Protein AF-A0A841H4Q2-F1 (afdb_monomer_lite)

Sequence (280 aa):
MALSTLIRRRGSALVLSVVLLCGCGEQPAQTPEGSPAWIVERFYGREPWPGQARYIGGELAPYANQPSPGSQRPADARVTIRPIRQDTHEAVFAVTLGDATSVQDAYLFLNNQGDGWQLVAYRMLWLPPLFYEMADSLAARPDPDEQSRRTLRAMRLATASDSVLRAHFLANRAGFNALVQHTMALADSSPVQADSYEQGSPPPPADQLRVRDDLRALDLDMATRDRNAPGCLLFHIGGMMDNSVGYLYAPSGCRVPAMTPGPFIYVEQIAPGWYLYKTT

pLDDT: mean 88.82, std 16.0, range [30.14, 98.75]

Organism: NCBI:txid1639882

Foldseek 3Di:
DDDDDDDDDDDDDDDDDDDPPPPPPPDPPDDDPQDPVNLVCQLLALDFDVPQLVAAAAPCNVVSPPRHPNVVDDPQKDKDKDWPDDDPFKTKIWIWIGHPPDIFIKIWIWGQPVVGIHGRDIDGLDADPVLVVLLVVLVPDDPDDLVSVLSNVLSCLFRDDPVVVLVLCVVCVVLVVVLVVLQVPDPDQDKQFLDDPDDPDDDDDPSSPVNSVSCSVSSWTIWHQDPQWHPKIWTWSDGPDLWTWTKIFADPPIDQHDCDSDQWVDWDDSDVRMIITTGD

Structure (mmCIF, N/CA/C/O backbone):
data_AF-A0A841H4Q2-F1
#
_entry.id   AF-A0A841H4Q2-F1
#
loop_
_atom_site.group_PDB
_atom_site.id
_atom_site.type_symbol
_atom_site.label_atom_id
_atom_site.label_alt_id
_atom_site.label_comp_id
_atom_site.label_asym_id
_atom_site.label_entity_id
_atom_site.label_seq_id
_atom_site.pdbx_PDB_ins_code
_atom_site.Cartn_x
_atom_site.Cartn_y
_atom_site.Cartn_z
_atom_site.occupancy
_atom_site.B_iso_or_equiv
_atom_site.auth_seq_id
_atom_site.auth_comp_id
_atom_site.auth_asym_id
_atom_site.auth_atom_id
_atom_site.pdbx_PDB_model_num
ATOM 1 N N . MET A 1 1 ? -76.221 15.516 -55.685 1.00 38.38 1 MET A N 1
ATOM 2 C CA . MET A 1 1 ? -76.876 14.193 -55.615 1.00 38.38 1 MET A CA 1
ATOM 3 C C . MET A 1 1 ? -76.433 13.517 -54.324 1.00 38.38 1 MET A C 1
ATOM 5 O O . MET A 1 1 ? -75.238 13.377 -54.131 1.00 38.38 1 MET A O 1
ATOM 9 N N . ALA A 1 2 ? -77.410 13.210 -53.465 1.00 34.44 2 ALA A N 1
ATOM 10 C CA . ALA A 1 2 ? -77.409 12.324 -52.290 1.00 34.44 2 ALA A CA 1
ATOM 11 C C . ALA A 1 2 ? -76.337 12.478 -51.180 1.00 34.44 2 ALA A C 1
ATOM 13 O O . ALA A 1 2 ? -75.202 12.029 -51.296 1.00 34.44 2 ALA A O 1
ATOM 14 N N . LEU A 1 3 ? -76.806 13.019 -50.045 1.00 30.14 3 LEU A N 1
ATOM 15 C CA . LEU A 1 3 ? -76.306 12.797 -48.682 1.00 30.14 3 LEU A CA 1
ATOM 16 C C . LEU A 1 3 ? -76.385 11.314 -48.280 1.00 30.14 3 LEU A C 1
ATOM 18 O O . LEU A 1 3 ? -77.354 10.652 -48.642 1.00 30.14 3 LEU A O 1
ATOM 22 N N . SER A 1 4 ? -75.454 10.873 -47.422 1.00 33.25 4 SER A N 1
ATOM 23 C CA . SER A 1 4 ? -75.596 9.975 -46.243 1.00 33.25 4 SER A CA 1
ATOM 24 C C . SER A 1 4 ? -74.166 9.713 -45.729 1.00 33.25 4 SER A C 1
ATOM 26 O O . SER A 1 4 ? -73.301 9.370 -46.520 1.00 33.25 4 SER A O 1
ATOM 28 N N . THR A 1 5 ? -73.769 9.879 -44.464 1.00 36.28 5 THR A N 1
ATOM 29 C CA . THR A 1 5 ? -74.201 9.080 -43.305 1.00 36.28 5 THR A CA 1
ATOM 30 C C . THR A 1 5 ? -73.609 9.683 -42.013 1.00 36.28 5 THR A C 1
ATOM 32 O O . THR A 1 5 ? -72.456 10.110 -41.993 1.00 36.28 5 THR A O 1
ATOM 35 N N . LEU A 1 6 ? -74.405 9.696 -40.937 1.00 39.34 6 LEU A N 1
ATOM 36 C CA . LEU A 1 6 ? -74.049 10.022 -39.545 1.00 39.34 6 LEU A CA 1
ATOM 37 C C . LEU A 1 6 ? -73.001 9.065 -38.949 1.00 39.34 6 LEU A C 1
ATOM 39 O O . LEU A 1 6 ? -73.199 7.862 -39.074 1.00 39.34 6 LEU A O 1
ATOM 43 N N . ILE A 1 7 ? -72.084 9.561 -38.098 1.00 39.19 7 ILE A N 1
ATOM 44 C CA . ILE A 1 7 ? -71.640 8.845 -36.879 1.00 39.19 7 ILE A CA 1
ATOM 45 C C . ILE A 1 7 ? -71.460 9.826 -35.699 1.00 39.19 7 ILE A C 1
ATOM 47 O O . ILE A 1 7 ? -70.798 10.857 -35.793 1.00 39.19 7 ILE A O 1
ATOM 51 N N . ARG A 1 8 ? -72.099 9.458 -34.580 1.00 36.19 8 ARG A N 1
ATOM 52 C CA . ARG A 1 8 ? -72.171 10.107 -33.258 1.00 36.19 8 ARG A CA 1
ATOM 53 C C . ARG A 1 8 ? -70.796 10.376 -32.624 1.00 36.19 8 ARG A C 1
ATOM 55 O O . ARG A 1 8 ? -70.000 9.454 -32.483 1.00 36.19 8 ARG A O 1
ATOM 62 N N . ARG A 1 9 ? -70.590 11.581 -32.074 1.00 38.25 9 ARG A N 1
ATOM 63 C CA . ARG A 1 9 ? -69.563 11.856 -31.050 1.00 38.25 9 ARG A CA 1
ATOM 64 C C . ARG A 1 9 ? -70.163 11.661 -29.653 1.00 38.25 9 ARG A C 1
ATOM 66 O O . ARG A 1 9 ? -71.119 12.343 -29.297 1.00 38.25 9 ARG A O 1
ATOM 73 N N . ARG A 1 10 ? -69.601 10.740 -28.864 1.00 42.88 10 ARG A N 1
ATOM 74 C CA . ARG A 1 10 ? -69.776 10.680 -27.403 1.00 42.88 10 ARG A CA 1
ATOM 75 C C . ARG A 1 10 ? -68.570 11.358 -26.758 1.00 42.88 10 ARG A C 1
ATOM 77 O O . ARG A 1 10 ? -67.439 11.040 -27.108 1.00 42.88 10 ARG A O 1
ATOM 84 N N . GLY A 1 11 ? -68.834 12.308 -25.866 1.00 44.22 11 GLY A N 1
ATOM 85 C CA . GLY A 1 11 ? -67.819 12.927 -25.023 1.00 44.22 11 GLY A CA 1
ATOM 86 C C . GLY A 1 11 ? -67.371 11.970 -23.923 1.00 44.22 11 GLY A C 1
ATOM 87 O O . GLY A 1 11 ? -68.200 11.285 -23.326 1.00 44.22 11 GLY A O 1
ATOM 88 N N . SER A 1 12 ? -66.069 11.965 -23.655 1.00 45.62 12 SER A N 1
ATOM 89 C CA . SER A 1 12 ? -65.474 11.349 -22.473 1.00 45.62 12 SER A CA 1
ATOM 90 C C . SER A 1 12 ? -64.700 12.434 -21.737 1.00 45.62 12 SER A C 1
ATOM 92 O O . SER A 1 12 ? -63.798 13.050 -22.301 1.00 45.62 12 SER A O 1
ATOM 94 N N . ALA A 1 13 ? -65.108 12.700 -20.498 1.00 47.06 13 ALA A N 1
ATOM 95 C CA . ALA A 1 13 ? -64.423 13.595 -19.582 1.00 47.06 13 ALA A CA 1
ATOM 96 C C . ALA A 1 13 ? -63.064 12.990 -19.194 1.00 47.06 13 ALA A C 1
ATOM 98 O O . ALA A 1 13 ? -62.986 11.823 -18.810 1.00 47.06 13 ALA A O 1
ATOM 99 N N . LEU A 1 14 ? -62.001 13.784 -19.315 1.00 43.03 14 LEU A N 1
ATOM 100 C CA . LEU A 1 14 ? -60.648 13.412 -18.919 1.00 43.03 14 LEU A CA 1
ATOM 101 C C . LEU A 1 14 ? -60.505 13.661 -17.408 1.00 43.03 14 LEU A C 1
ATOM 103 O O . LEU A 1 14 ? -60.475 14.809 -16.969 1.00 43.03 14 LEU A O 1
ATOM 107 N N . VAL A 1 15 ? -60.458 12.597 -16.607 1.00 42.34 15 VAL A N 1
ATOM 108 C CA . VAL A 1 15 ? -60.106 12.677 -15.182 1.00 42.34 15 VAL A CA 1
ATOM 109 C C . VAL A 1 15 ? -58.583 12.705 -15.088 1.00 42.34 15 VAL A C 1
ATOM 111 O O . VAL A 1 15 ? -57.916 11.721 -15.397 1.00 42.34 15 VAL A O 1
ATOM 114 N N . LEU A 1 16 ? -58.032 13.858 -14.709 1.00 39.44 16 LEU A N 1
ATOM 115 C CA . LEU A 1 16 ? -56.604 14.049 -14.481 1.00 39.44 16 LEU A CA 1
ATOM 116 C C . LEU A 1 16 ? -56.260 13.530 -13.074 1.00 39.44 16 LEU A C 1
ATOM 118 O O . LEU A 1 16 ? -56.433 14.233 -12.081 1.00 39.44 16 LEU A O 1
ATOM 122 N N . SER A 1 17 ? -55.819 12.278 -12.972 1.00 41.03 17 SER A N 1
ATOM 123 C CA . SER A 1 17 ? -55.274 11.734 -11.724 1.00 41.03 17 SER A CA 1
ATOM 124 C C . SER A 1 17 ? -53.859 12.272 -11.508 1.00 41.03 17 SER A C 1
ATOM 126 O O . SER A 1 17 ? -52.909 11.832 -12.150 1.00 41.03 17 SER A O 1
ATOM 128 N N . VAL A 1 18 ? -53.718 13.236 -10.598 1.00 49.34 18 VAL A N 1
ATOM 129 C CA . VAL A 1 18 ? -52.419 13.670 -10.070 1.00 49.34 18 VAL A CA 1
ATOM 130 C C . VAL A 1 18 ? -51.919 12.588 -9.113 1.00 49.34 18 VAL A C 1
ATOM 132 O O . VAL A 1 18 ? -52.447 12.425 -8.015 1.00 49.34 18 VAL A O 1
ATOM 135 N N . VAL A 1 19 ? -50.915 11.824 -9.541 1.00 49.91 19 VAL A N 1
ATOM 136 C CA . VAL A 1 19 ? -50.178 10.901 -8.671 1.00 49.91 19 VAL A CA 1
ATOM 137 C C . VAL A 1 19 ? -49.158 11.725 -7.887 1.00 49.91 19 VAL A C 1
ATOM 139 O O . VAL A 1 19 ? -48.133 12.140 -8.424 1.00 49.91 19 VAL A O 1
ATOM 142 N N . LEU A 1 20 ? -49.454 11.986 -6.613 1.00 47.16 20 LEU A N 1
ATOM 143 C CA . LEU A 1 20 ? -48.473 12.472 -5.645 1.00 47.16 20 LEU A CA 1
ATOM 144 C C . LEU A 1 20 ? -47.484 11.336 -5.353 1.00 47.16 20 LEU A C 1
ATOM 146 O O . LEU A 1 20 ? -47.762 10.438 -4.562 1.00 47.16 20 LEU A O 1
ATOM 150 N N . LEU A 1 21 ? -46.328 11.368 -6.016 1.00 49.22 21 LEU A N 1
ATOM 151 C CA . LEU A 1 21 ? -45.165 10.582 -5.620 1.00 49.22 21 LEU A CA 1
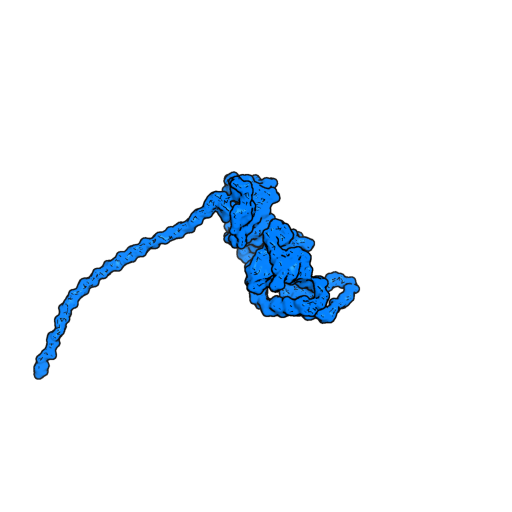ATOM 152 C C . LEU A 1 21 ? -44.636 11.169 -4.305 1.00 49.22 21 LEU A C 1
ATOM 154 O O . LEU A 1 21 ? -43.879 12.139 -4.306 1.00 49.22 21 LEU A O 1
ATOM 158 N N . CYS A 1 22 ? -45.064 10.603 -3.176 1.00 49.88 22 CYS A N 1
ATOM 159 C CA . CYS A 1 22 ? -44.394 10.798 -1.895 1.00 49.88 22 CYS A CA 1
ATOM 160 C C . CYS A 1 22 ? -42.976 10.228 -2.011 1.00 49.88 22 CYS A C 1
ATOM 162 O O . CYS A 1 22 ? -42.756 9.032 -1.834 1.00 49.88 22 CYS A O 1
ATOM 164 N N . GLY A 1 23 ? -42.017 11.090 -2.346 1.00 49.09 23 GLY A N 1
ATOM 165 C CA . GLY A 1 23 ? -40.602 10.792 -2.204 1.00 49.09 23 GLY A CA 1
ATOM 166 C C . GLY A 1 23 ? -40.277 10.665 -0.722 1.00 49.09 23 GLY A C 1
ATOM 167 O O . GLY A 1 23 ? -39.987 11.662 -0.065 1.00 49.09 23 GLY A O 1
ATOM 168 N N . CYS A 1 24 ? -40.346 9.447 -0.188 1.00 49.53 24 CYS A N 1
ATOM 169 C CA . CYS A 1 24 ? -39.637 9.103 1.035 1.00 49.53 24 CYS A CA 1
ATOM 170 C C . CYS A 1 24 ? -38.146 9.243 0.724 1.00 49.53 24 CYS A C 1
ATOM 172 O O . CYS A 1 24 ? -37.532 8.332 0.178 1.00 49.53 24 CYS A O 1
ATOM 174 N N . GLY A 1 25 ? -37.583 10.419 0.997 1.00 55.25 25 GLY A N 1
ATOM 175 C CA . GLY A 1 25 ? -36.140 10.567 1.065 1.00 55.25 25 GLY A CA 1
ATOM 176 C C . GLY A 1 25 ? -35.656 9.691 2.209 1.00 55.25 25 GLY A C 1
ATOM 177 O O . GLY A 1 25 ? -35.863 10.039 3.369 1.00 55.25 25 GLY A O 1
ATOM 178 N N . GLU A 1 26 ? -35.074 8.536 1.889 1.00 55.09 26 GLU A N 1
ATOM 179 C CA . GLU A 1 26 ? -34.323 7.744 2.856 1.00 55.09 26 GLU A CA 1
ATOM 180 C C . GLU A 1 26 ? -33.205 8.633 3.392 1.00 55.09 26 GLU A C 1
ATOM 182 O O . GLU A 1 26 ? -32.228 8.937 2.705 1.00 55.09 26 GLU A O 1
ATOM 187 N N . GLN A 1 27 ? -33.383 9.119 4.620 1.00 58.91 27 GLN A N 1
ATOM 188 C CA . GLN A 1 27 ? -32.279 9.710 5.350 1.00 58.91 27 GLN A CA 1
ATOM 189 C C . GLN A 1 27 ? -31.230 8.609 5.532 1.00 58.91 27 GLN A C 1
ATOM 191 O O . GLN A 1 27 ? -31.595 7.497 5.925 1.00 58.91 27 GLN A O 1
ATOM 196 N N . PRO A 1 28 ? -29.948 8.886 5.241 1.00 67.19 28 PRO A N 1
ATOM 197 C CA . PRO A 1 28 ? -28.898 7.902 5.436 1.00 67.19 28 PRO A CA 1
ATOM 198 C C . PRO A 1 28 ? -28.945 7.425 6.887 1.00 67.19 28 PRO A C 1
ATOM 200 O O . PRO A 1 28 ? -28.979 8.238 7.815 1.00 67.19 28 PRO A O 1
ATOM 203 N N . ALA A 1 29 ? -29.016 6.105 7.063 1.00 74.81 29 ALA A N 1
ATOM 204 C CA . ALA A 1 29 ? -29.044 5.492 8.379 1.00 74.81 29 ALA A CA 1
ATOM 205 C C . ALA A 1 29 ? -27.837 5.991 9.182 1.00 74.81 29 ALA A C 1
ATOM 207 O O . ALA A 1 29 ? -26.701 5.923 8.716 1.00 74.81 29 ALA A O 1
ATOM 208 N N . GLN A 1 30 ? -28.094 6.536 10.369 1.00 83.44 30 GLN A N 1
ATOM 209 C CA . GLN A 1 30 ? -27.031 7.015 11.243 1.00 83.44 30 GLN A CA 1
ATOM 210 C C . GLN A 1 30 ? -26.175 5.831 11.695 1.00 83.44 30 GLN A C 1
ATOM 212 O O . GLN A 1 30 ? -26.705 4.813 12.148 1.00 83.44 30 GLN A O 1
ATOM 217 N N . THR A 1 31 ? -24.855 5.968 11.582 1.00 91.00 31 THR A N 1
ATOM 218 C CA . THR A 1 31 ? -23.904 4.951 12.027 1.00 91.00 31 THR A CA 1
ATOM 219 C C . THR A 1 31 ? -24.042 4.753 13.544 1.00 91.00 31 THR A C 1
ATOM 221 O O . THR A 1 31 ? -23.906 5.733 14.283 1.00 91.00 31 THR A O 1
ATOM 224 N N . PRO A 1 32 ? -24.328 3.531 14.044 1.00 94.62 32 PRO A N 1
ATOM 225 C CA . PRO A 1 32 ? -24.551 3.308 15.471 1.00 94.62 32 PRO A CA 1
ATOM 226 C C . PRO A 1 32 ? -23.338 3.713 16.310 1.00 94.62 32 PRO A C 1
ATOM 228 O O . PRO A 1 32 ? -22.205 3.359 15.973 1.00 94.62 32 PRO A O 1
ATOM 231 N N . GLU A 1 33 ? -23.573 4.421 17.415 1.00 95.50 33 GLU A N 1
ATOM 232 C CA . GLU A 1 33 ? -22.505 4.820 18.333 1.00 95.50 33 GLU A CA 1
ATOM 233 C C . GLU A 1 33 ? -21.729 3.599 18.849 1.00 95.50 33 GLU A C 1
ATOM 235 O O . GLU A 1 33 ? -22.305 2.555 19.153 1.00 95.50 33 GLU A O 1
ATOM 240 N N . GLY A 1 34 ? -20.401 3.723 18.899 1.00 95.69 34 GLY A N 1
ATOM 241 C CA . GLY A 1 34 ? -19.504 2.645 19.315 1.00 95.69 34 GLY A CA 1
ATOM 242 C C . GLY A 1 34 ? -19.319 1.521 18.290 1.00 95.69 34 GLY A C 1
ATOM 243 O O . GLY A 1 34 ? -18.540 0.604 18.541 1.00 95.69 34 GLY A O 1
ATOM 244 N N . SER A 1 35 ? -19.979 1.575 17.128 1.00 97.25 35 SER A N 1
ATOM 245 C CA . SER A 1 35 ? -19.658 0.671 16.017 1.00 97.25 35 SER A CA 1
ATOM 246 C C . SER A 1 35 ? -18.298 1.015 15.386 1.00 97.25 35 SER A C 1
ATOM 248 O O . SER A 1 35 ? -17.850 2.163 15.486 1.00 97.25 35 SER A O 1
ATOM 250 N N . PRO A 1 36 ? -17.645 0.072 14.678 1.00 98.19 36 PRO A N 1
ATOM 251 C CA . PRO A 1 36 ? -16.348 0.331 14.055 1.00 98.19 36 PRO A CA 1
ATOM 252 C C . PRO A 1 36 ? -16.348 1.525 13.099 1.00 98.19 36 PRO A C 1
ATOM 254 O O . PRO A 1 36 ? -15.473 2.384 13.174 1.00 98.19 36 PRO A O 1
ATOM 257 N N . ALA A 1 37 ? -17.362 1.609 12.234 1.00 97.75 37 ALA A N 1
ATOM 258 C CA . ALA A 1 37 ? -17.501 2.706 11.283 1.00 97.75 37 ALA A CA 1
ATOM 259 C C . ALA A 1 37 ? -17.669 4.052 12.003 1.00 97.75 37 ALA A C 1
ATOM 261 O O . ALA A 1 37 ? -16.987 5.013 11.659 1.00 97.75 37 ALA A O 1
ATOM 262 N N . TRP A 1 38 ? -18.486 4.099 13.062 1.00 97.50 38 TRP A N 1
ATOM 263 C CA . TRP A 1 38 ? -18.681 5.316 13.851 1.00 97.50 38 TRP A CA 1
ATOM 264 C C . TRP A 1 38 ? -17.383 5.773 14.523 1.00 97.50 38 TRP A C 1
ATOM 266 O O . TRP A 1 38 ? -17.067 6.961 14.514 1.00 97.50 38 TRP A O 1
ATOM 276 N N . ILE A 1 39 ? -16.595 4.840 15.070 1.00 98.19 39 ILE A N 1
ATOM 277 C CA . ILE A 1 39 ? -15.292 5.138 15.684 1.00 98.19 39 ILE A CA 1
ATOM 278 C C . ILE A 1 39 ? -14.352 5.779 14.658 1.00 98.19 39 ILE A C 1
ATOM 280 O O . ILE A 1 39 ? -13.732 6.801 14.949 1.00 98.19 39 ILE A O 1
ATOM 284 N N . VAL A 1 40 ? -14.269 5.222 13.447 1.00 98.06 40 VAL A N 1
ATOM 285 C CA . VAL A 1 40 ? -13.413 5.755 12.374 1.00 98.06 40 VAL A CA 1
ATOM 286 C C . VAL A 1 40 ? -13.908 7.121 11.886 1.00 98.06 40 VAL A C 1
ATOM 288 O O . VAL A 1 40 ? -13.105 8.042 11.725 1.00 98.06 40 VAL A O 1
ATOM 291 N N . GLU A 1 41 ? -15.221 7.290 11.714 1.00 96.69 41 GLU A N 1
ATOM 292 C CA . GLU A 1 41 ? -15.847 8.574 11.367 1.00 96.69 41 GLU A CA 1
ATOM 293 C C . GLU A 1 41 ? -15.550 9.654 12.412 1.00 96.69 41 GLU A C 1
ATOM 295 O O . GLU A 1 41 ? -15.233 10.788 12.051 1.00 96.69 41 GLU A O 1
ATOM 300 N N . ARG A 1 42 ? -15.598 9.312 13.707 1.00 96.56 42 ARG A N 1
ATOM 301 C CA . ARG A 1 42 ? -15.243 10.223 14.803 1.00 96.56 42 ARG A CA 1
ATOM 302 C C . ARG A 1 42 ? -13.753 10.533 14.845 1.00 96.56 42 ARG A C 1
ATOM 304 O O . ARG A 1 42 ? -13.390 11.698 14.991 1.00 96.56 42 ARG A O 1
ATOM 311 N N . PHE A 1 43 ? -12.895 9.533 14.663 1.00 97.00 43 PHE A N 1
ATOM 312 C CA . PHE A 1 43 ? -11.443 9.715 14.652 1.00 97.00 43 PHE A CA 1
ATOM 313 C C . PHE A 1 43 ? -10.977 10.647 13.519 1.00 97.00 43 PHE A C 1
ATOM 315 O O . PHE A 1 43 ? -10.032 11.416 13.693 1.00 97.00 43 PHE A O 1
ATOM 322 N N . TYR A 1 44 ? -11.687 10.657 12.388 1.00 96.12 44 TYR A N 1
ATOM 323 C CA . TYR A 1 44 ? -11.465 11.604 11.290 1.00 96.12 44 TYR A CA 1
ATOM 324 C C . TYR A 1 44 ? -12.450 12.782 11.251 1.00 96.12 44 TYR A C 1
ATOM 326 O O . TYR A 1 44 ? -12.425 13.576 10.305 1.00 96.12 44 TYR A O 1
ATOM 334 N N . GLY A 1 45 ? -13.292 12.938 12.269 1.00 94.56 45 GLY A N 1
ATOM 335 C CA . GLY A 1 45 ? -14.200 14.069 12.414 1.00 94.56 45 GLY A CA 1
ATOM 336 C C . GLY A 1 45 ? -13.449 15.354 12.762 1.00 94.56 45 GLY A C 1
ATOM 337 O O . GLY A 1 45 ? -12.414 15.316 13.421 1.00 94.56 45 GLY A O 1
ATOM 338 N N . ARG A 1 46 ? -13.971 16.504 12.315 1.00 93.19 46 ARG A N 1
ATOM 339 C CA . ARG A 1 46 ? -13.397 17.824 12.646 1.00 93.19 46 ARG A CA 1
ATOM 340 C C . ARG A 1 46 ? -13.737 18.276 14.060 1.00 93.19 46 ARG A C 1
ATOM 342 O O . ARG A 1 46 ? -12.980 19.024 14.665 1.00 93.19 46 ARG A O 1
ATOM 349 N N . GLU A 1 47 ? -14.900 17.855 14.541 1.00 92.38 47 GLU A N 1
ATOM 350 C CA . GLU A 1 47 ? -15.380 18.217 15.866 1.00 92.38 47 GLU A CA 1
ATOM 351 C C . GLU A 1 47 ? -14.560 17.505 16.945 1.00 92.38 47 GLU A C 1
ATOM 353 O O . GLU A 1 47 ? -14.157 16.354 16.739 1.00 92.38 47 GLU A O 1
ATOM 358 N N . PRO A 1 48 ? -14.358 18.135 18.116 1.00 88.81 48 PRO A N 1
ATOM 359 C CA . PRO A 1 48 ? -13.830 17.442 19.278 1.00 88.81 48 PRO A CA 1
ATOM 360 C C . PRO A 1 48 ? -14.615 16.155 19.547 1.00 88.81 48 PRO A C 1
ATOM 362 O O . PRO A 1 48 ? -15.830 16.094 19.335 1.00 88.81 48 PRO A O 1
ATOM 365 N N . TRP A 1 49 ? -13.930 15.136 20.065 1.00 92.81 49 TRP A N 1
ATOM 366 C CA . TRP A 1 49 ? -14.535 13.846 20.387 1.00 92.81 49 TRP A CA 1
ATOM 367 C C . TRP A 1 49 ? -14.600 13.631 21.907 1.00 92.81 49 TRP A C 1
ATOM 369 O O . TRP A 1 49 ? -13.702 13.025 22.500 1.00 92.81 49 TRP A O 1
ATOM 379 N N . PRO A 1 50 ? -15.664 14.119 22.579 1.00 87.81 50 PRO A N 1
ATOM 380 C CA . PRO A 1 50 ? -15.896 13.819 23.983 1.00 87.81 50 PRO A CA 1
ATOM 381 C C . PRO A 1 50 ? -15.902 12.309 24.227 1.00 87.81 50 PRO A C 1
ATOM 383 O O . PRO A 1 50 ? -16.611 11.564 23.552 1.00 87.81 50 PRO A O 1
ATOM 386 N N . GLY A 1 51 ? -15.111 11.855 25.199 1.00 91.62 51 GLY A N 1
ATOM 387 C CA . GLY A 1 51 ? -15.015 10.435 25.537 1.00 91.62 51 GLY A CA 1
ATOM 388 C C . GLY A 1 51 ? -14.157 9.594 24.586 1.00 91.62 51 GLY A C 1
ATOM 389 O O . GLY A 1 51 ? -14.201 8.372 24.712 1.00 91.62 51 GLY A O 1
ATOM 390 N N . GLN A 1 52 ? -13.359 10.210 23.699 1.00 94.81 52 GLN A N 1
ATOM 391 C CA . GLN A 1 52 ? -12.408 9.532 22.799 1.00 94.81 52 GLN A CA 1
ATOM 392 C C . GLN A 1 52 ? -11.635 8.402 23.490 1.00 94.81 52 GLN A C 1
ATOM 394 O O . GLN A 1 52 ? -11.536 7.307 22.947 1.00 94.81 52 GLN A O 1
ATOM 399 N N . ALA A 1 53 ? -11.158 8.628 24.716 1.00 96.00 53 ALA A N 1
ATOM 400 C CA . ALA A 1 53 ? -10.351 7.655 25.443 1.00 96.00 53 ALA A CA 1
ATOM 401 C C . ALA A 1 53 ? -11.021 6.291 25.690 1.00 96.00 53 ALA A C 1
ATOM 403 O O . ALA A 1 53 ? -10.325 5.318 25.947 1.00 96.00 53 ALA A O 1
ATOM 404 N N . ARG A 1 54 ? -12.353 6.188 25.588 1.00 96.00 54 ARG A N 1
ATOM 405 C CA . ARG A 1 54 ? -13.070 4.903 25.685 1.00 96.00 54 ARG A CA 1
ATOM 406 C C . ARG A 1 54 ? -12.917 4.039 24.431 1.00 96.00 54 ARG A C 1
ATOM 408 O O . ARG A 1 54 ? -13.034 2.822 24.509 1.00 96.00 54 ARG A O 1
ATOM 415 N N . TYR A 1 55 ? -12.662 4.680 23.294 1.00 97.19 55 TYR A N 1
ATOM 416 C CA . TYR A 1 55 ? -12.645 4.076 21.964 1.00 97.19 55 TYR A CA 1
ATOM 417 C C . TYR A 1 55 ? -11.231 3.956 21.382 1.00 97.19 55 TYR A C 1
ATOM 419 O O . TYR A 1 55 ? -11.070 3.438 20.280 1.00 97.19 55 TYR A O 1
ATOM 427 N N . ILE A 1 56 ? -10.211 4.438 22.096 1.00 97.56 56 ILE A N 1
ATOM 428 C CA . ILE A 1 56 ? -8.801 4.346 21.712 1.00 97.56 56 ILE A CA 1
ATOM 429 C C . ILE A 1 56 ? -8.101 3.384 22.673 1.00 97.56 56 ILE A C 1
ATOM 431 O O . ILE A 1 56 ? -8.089 3.614 23.880 1.00 97.56 56 ILE A O 1
ATOM 435 N N . GLY A 1 57 ? -7.506 2.323 22.134 1.00 96.62 57 GLY A N 1
ATOM 436 C CA . GLY A 1 57 ? -6.848 1.272 22.905 1.00 96.62 57 GLY A CA 1
ATOM 437 C C . GLY A 1 57 ? -5.563 0.786 22.241 1.00 96.62 57 GLY A C 1
ATOM 438 O O . GLY A 1 57 ? -5.002 1.455 21.373 1.00 96.62 57 GLY A O 1
ATOM 439 N N . GLY A 1 58 ? -5.091 -0.390 22.659 1.00 95.69 58 GLY A N 1
ATOM 440 C CA . GLY A 1 58 ? -3.895 -1.020 22.098 1.00 95.69 58 GLY A CA 1
ATOM 441 C C . GLY A 1 58 ? -2.677 -0.093 22.113 1.00 95.69 58 GLY A C 1
ATOM 442 O O . GLY A 1 58 ? -2.367 0.537 23.124 1.00 95.69 58 GLY A O 1
ATOM 443 N N . GLU A 1 59 ? -2.009 0.018 20.969 1.00 96.00 59 GLU A N 1
ATOM 444 C CA . GLU A 1 59 ? -0.824 0.865 20.797 1.00 96.00 59 GLU A CA 1
ATOM 445 C C . GLU A 1 59 ? -1.148 2.362 20.847 1.00 96.00 59 GLU A C 1
ATOM 447 O O . GLU A 1 59 ? -0.272 3.185 21.108 1.00 96.00 59 GLU A O 1
ATOM 452 N N . LEU A 1 60 ? -2.410 2.728 20.607 1.00 96.31 60 LEU A N 1
ATOM 453 C CA . LEU A 1 60 ? -2.854 4.116 20.597 1.00 96.31 60 LEU A CA 1
ATOM 454 C C . LEU A 1 60 ? -3.272 4.628 21.979 1.00 96.31 60 LEU A C 1
ATOM 456 O O . LEU A 1 60 ? -3.486 5.830 22.130 1.00 96.31 60 LEU A O 1
ATOM 460 N N . ALA A 1 61 ? -3.363 3.762 22.993 1.00 96.62 61 ALA A N 1
ATOM 461 C CA . ALA A 1 61 ? -3.797 4.138 24.339 1.00 96.62 61 ALA A CA 1
ATOM 462 C C . ALA A 1 61 ? -3.032 5.344 24.940 1.00 96.62 61 ALA A C 1
ATOM 464 O O . ALA A 1 61 ? -3.685 6.221 25.511 1.00 96.62 61 ALA A O 1
ATOM 465 N N . PRO A 1 62 ? -1.698 5.495 24.769 1.00 96.94 62 PRO A N 1
ATOM 466 C CA . PRO A 1 62 ? -0.979 6.687 25.240 1.00 96.94 62 PRO A CA 1
ATOM 467 C C . PRO A 1 62 ? -1.447 8.006 24.598 1.00 96.94 62 PRO A C 1
ATOM 469 O O . PRO A 1 62 ? -1.243 9.080 25.162 1.00 96.94 62 PRO A O 1
ATOM 472 N N . TYR A 1 63 ? -2.096 7.937 23.434 1.00 94.56 63 TYR A N 1
ATOM 473 C CA . TYR A 1 63 ? -2.587 9.078 22.658 1.00 94.56 63 TYR A CA 1
ATOM 474 C C . TYR A 1 63 ? -4.102 9.286 22.796 1.00 94.56 63 TYR A C 1
ATOM 476 O O . TYR A 1 63 ? -4.672 10.154 22.138 1.00 94.56 63 TYR A O 1
ATOM 484 N N . ALA A 1 64 ? -4.767 8.534 23.677 1.00 95.06 64 ALA A N 1
ATOM 485 C CA . ALA A 1 64 ? -6.217 8.546 23.869 1.00 95.06 64 ALA A CA 1
ATOM 486 C C . ALA A 1 64 ? -6.818 9.933 24.177 1.00 95.06 64 ALA A C 1
ATOM 488 O O . ALA A 1 64 ? -7.982 10.176 23.864 1.00 95.06 64 ALA A O 1
ATOM 489 N N . ASN A 1 65 ? -6.025 10.841 24.755 1.00 94.31 65 ASN A N 1
ATOM 490 C CA . ASN A 1 65 ? -6.434 12.208 25.101 1.00 94.31 65 ASN A CA 1
ATOM 491 C C . ASN A 1 65 ? -5.865 13.281 24.155 1.00 94.31 65 ASN A C 1
ATOM 493 O O . ASN A 1 65 ? -6.040 14.471 24.409 1.00 94.31 65 ASN A O 1
ATOM 497 N N . GLN A 1 66 ? -5.152 12.883 23.098 1.00 93.75 66 GLN A N 1
ATOM 498 C CA . GLN A 1 66 ? -4.626 13.811 22.098 1.00 93.75 66 GLN A CA 1
ATOM 499 C C . GLN A 1 66 ? -5.706 14.137 21.056 1.00 93.75 66 GLN A C 1
ATOM 501 O O . GLN A 1 66 ? -6.559 13.284 20.785 1.00 93.75 66 GLN A O 1
ATOM 506 N N . PRO A 1 67 ? -5.678 15.332 20.435 1.00 93.31 67 PRO A N 1
ATOM 507 C CA . PRO A 1 67 ? -6.602 15.646 19.354 1.00 93.31 67 PRO A CA 1
ATOM 508 C C . PRO A 1 67 ? -6.448 14.638 18.211 1.00 93.31 67 PRO A C 1
ATOM 510 O O . PRO A 1 67 ? -5.329 14.342 17.787 1.00 93.31 67 PRO A O 1
ATOM 513 N N . SER A 1 68 ? -7.563 14.112 17.707 1.00 92.75 68 SER A N 1
ATOM 514 C CA . SER A 1 68 ? -7.557 13.133 16.619 1.00 92.75 68 SER A CA 1
ATOM 515 C C . SER A 1 68 ? -7.000 13.732 15.315 1.00 92.75 68 SER A C 1
ATOM 517 O O . SER A 1 68 ? -7.089 14.952 15.122 1.00 92.75 68 SER A O 1
ATOM 519 N N . PRO A 1 69 ? -6.486 12.913 14.375 1.00 91.12 69 PRO A N 1
ATOM 520 C CA . PRO A 1 69 ? -6.045 13.400 13.066 1.00 91.12 69 PRO A CA 1
ATOM 521 C C . PRO A 1 69 ? -7.126 14.204 12.331 1.00 91.12 69 PRO A C 1
ATOM 523 O O . PRO A 1 69 ? -6.830 15.205 11.683 1.00 91.12 69 PRO A O 1
ATOM 526 N N . GLY A 1 70 ? -8.398 13.816 12.482 1.00 90.94 70 GLY A N 1
ATOM 527 C CA . GLY A 1 70 ? -9.533 14.538 11.912 1.00 90.94 70 GLY A CA 1
ATOM 528 C C . GLY A 1 70 ? -9.669 15.978 12.395 1.00 90.94 70 GLY A C 1
ATOM 529 O O . GLY A 1 70 ? -9.951 16.868 11.592 1.00 90.94 70 GLY A O 1
ATOM 530 N N . SER A 1 71 ? -9.431 16.217 13.685 1.00 92.19 71 SER A N 1
ATOM 531 C CA . SER A 1 71 ? -9.544 17.547 14.295 1.00 92.19 71 SER A CA 1
ATOM 532 C C . SER A 1 71 ? -8.421 18.503 13.877 1.00 92.19 71 SER A C 1
ATOM 534 O O . SER A 1 71 ? -8.592 19.719 13.932 1.00 92.19 71 SER A O 1
ATOM 536 N N . GLN A 1 72 ? -7.288 17.957 13.424 1.00 91.38 72 GLN A N 1
ATOM 537 C CA . GLN A 1 72 ? -6.088 18.716 13.055 1.00 91.38 72 GLN A CA 1
ATOM 538 C C . GLN A 1 72 ? -5.941 18.925 11.539 1.00 91.38 72 GLN A C 1
ATOM 540 O O . GLN A 1 72 ? -5.009 19.592 11.093 1.00 91.38 72 GLN A O 1
ATOM 545 N N . ARG A 1 73 ? -6.832 18.345 10.726 1.00 90.19 73 ARG A N 1
ATOM 546 C CA . ARG A 1 73 ? -6.697 18.365 9.264 1.00 90.19 73 ARG A CA 1
ATOM 547 C C . ARG A 1 73 ? -6.974 19.756 8.659 1.00 90.19 73 ARG A C 1
ATOM 549 O O . ARG A 1 73 ? -7.808 20.496 9.195 1.00 90.19 73 ARG A O 1
ATOM 556 N N . PRO A 1 74 ? -6.368 20.087 7.500 1.00 89.81 74 PRO A N 1
ATOM 557 C CA . PRO A 1 74 ? -6.697 21.293 6.739 1.00 89.81 74 PRO A CA 1
ATOM 558 C C . PRO A 1 74 ? -8.191 21.411 6.421 1.00 89.81 74 PRO A C 1
ATOM 560 O O . PRO A 1 74 ? -8.910 20.416 6.304 1.00 89.81 74 PRO A O 1
ATOM 563 N N . ALA A 1 75 ? -8.686 22.643 6.280 1.00 89.19 75 ALA A N 1
ATOM 564 C CA . ALA A 1 75 ? -10.121 22.877 6.153 1.00 89.19 75 ALA A CA 1
ATOM 565 C C . ALA A 1 75 ? -10.732 22.332 4.853 1.00 89.19 75 ALA A C 1
ATOM 567 O O . ALA A 1 75 ? -11.922 22.013 4.834 1.00 89.19 75 ALA A O 1
ATOM 568 N N . ASP A 1 76 ? -9.923 22.236 3.810 1.00 91.81 76 ASP A N 1
ATOM 569 C CA . ASP A 1 76 ? -10.228 21.738 2.474 1.00 91.81 76 ASP A CA 1
ATOM 570 C C . ASP A 1 76 ? -9.900 20.248 2.289 1.00 91.81 76 ASP A C 1
ATOM 572 O O . ASP A 1 76 ? -10.277 19.663 1.269 1.00 91.81 76 ASP A O 1
ATOM 576 N N . ALA A 1 77 ? -9.275 19.611 3.287 1.00 93.56 77 ALA A N 1
ATOM 577 C CA . ALA A 1 77 ? -8.961 18.193 3.239 1.00 93.56 77 ALA A CA 1
ATOM 578 C C . ALA A 1 77 ? -10.240 17.343 3.193 1.00 93.56 77 ALA A C 1
ATOM 580 O O . ALA A 1 77 ? -11.146 17.449 4.032 1.00 93.56 77 ALA A O 1
ATOM 581 N N . ARG A 1 78 ? -10.288 16.451 2.208 1.00 94.81 78 ARG A N 1
ATOM 582 C CA . ARG A 1 78 ? -11.323 15.439 2.024 1.00 94.81 78 ARG A CA 1
ATOM 583 C C . ARG A 1 78 ? -10.903 14.156 2.719 1.00 94.81 78 ARG A C 1
ATOM 585 O O . ARG A 1 78 ? -9.734 13.785 2.706 1.00 94.81 78 ARG A O 1
ATOM 592 N N . VAL A 1 79 ? -11.882 13.467 3.294 1.00 96.00 79 VAL A N 1
ATOM 593 C CA . VAL A 1 79 ? -11.697 12.145 3.889 1.00 96.00 79 VAL A CA 1
ATOM 594 C C . VAL A 1 79 ? -12.667 11.173 3.245 1.00 96.00 79 VAL A C 1
ATOM 596 O O . VAL A 1 79 ? -13.870 11.427 3.214 1.00 96.00 79 VAL A O 1
ATOM 599 N N . THR A 1 80 ? -12.131 10.061 2.754 1.00 96.44 80 THR A N 1
ATOM 600 C CA . THR A 1 80 ? -12.910 8.912 2.291 1.00 96.44 80 THR A CA 1
ATOM 601 C C . THR A 1 80 ? -12.606 7.734 3.200 1.00 96.44 80 THR A C 1
ATOM 603 O O . THR A 1 80 ? -11.444 7.386 3.377 1.00 96.44 80 THR A O 1
ATOM 606 N N . ILE A 1 81 ? -13.644 7.127 3.771 1.00 97.38 81 ILE A N 1
ATOM 607 C CA . ILE A 1 81 ? -13.538 5.966 4.659 1.00 97.38 81 ILE A CA 1
ATOM 608 C C . ILE A 1 81 ? -14.138 4.767 3.933 1.00 97.38 81 ILE A C 1
ATOM 610 O O . ILE A 1 81 ? -15.241 4.857 3.392 1.00 97.38 81 ILE A O 1
ATOM 614 N N . ARG A 1 82 ? -13.426 3.640 3.927 1.00 96.94 82 ARG A N 1
ATOM 615 C CA . ARG A 1 82 ? -13.888 2.401 3.300 1.00 96.94 82 ARG A CA 1
ATOM 616 C C . ARG A 1 82 ? -13.582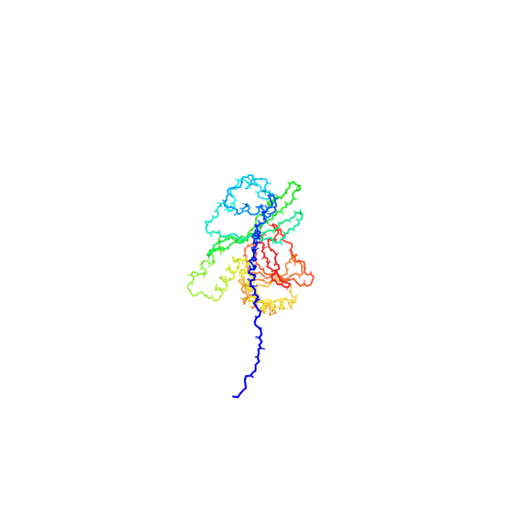 1.193 4.189 1.00 96.94 82 ARG A C 1
ATOM 618 O O . ARG A 1 82 ? -12.415 0.984 4.523 1.00 96.94 82 ARG A O 1
ATOM 625 N N . PRO A 1 83 ? -14.579 0.361 4.538 1.00 97.12 83 PRO A N 1
ATOM 626 C CA . PRO A 1 83 ? -14.308 -0.904 5.209 1.00 97.12 83 PRO A CA 1
ATOM 627 C C . PRO A 1 83 ? -13.556 -1.847 4.259 1.00 97.12 83 PRO A C 1
ATOM 629 O O . PRO A 1 83 ? -13.937 -2.008 3.098 1.00 97.12 83 PRO A O 1
ATOM 632 N N . ILE A 1 84 ? -12.486 -2.468 4.754 1.00 96.19 84 ILE A N 1
ATOM 633 C CA . ILE A 1 84 ? -11.756 -3.539 4.057 1.00 96.19 84 ILE A CA 1
ATOM 634 C C . ILE A 1 84 ? -12.266 -4.899 4.538 1.00 96.19 84 ILE A C 1
ATOM 636 O O . ILE A 1 84 ? -12.574 -5.775 3.734 1.00 96.19 84 ILE A O 1
ATOM 640 N N . ARG A 1 85 ? -12.367 -5.068 5.860 1.00 95.19 85 ARG A N 1
ATOM 641 C CA . ARG A 1 85 ? -12.850 -6.284 6.523 1.00 95.19 85 ARG A CA 1
ATOM 642 C C . ARG A 1 85 ? -13.558 -5.899 7.811 1.00 95.19 85 ARG A C 1
ATOM 644 O O . ARG A 1 85 ? -13.102 -4.997 8.505 1.00 95.19 85 ARG A O 1
ATOM 651 N N . GLN A 1 86 ? -14.632 -6.600 8.145 1.00 96.31 86 GLN A N 1
ATOM 652 C CA . GLN A 1 86 ? -15.279 -6.487 9.445 1.00 96.31 86 GLN A CA 1
ATOM 653 C C . GLN A 1 86 ? -15.947 -7.813 9.804 1.00 96.31 86 GLN A C 1
ATOM 655 O O . GLN A 1 86 ? -16.697 -8.368 9.000 1.00 96.31 86 GLN A O 1
ATOM 660 N N . ASP A 1 87 ? -15.687 -8.292 11.013 1.00 95.56 87 ASP A N 1
ATOM 661 C CA . ASP A 1 87 ? -16.380 -9.413 11.642 1.00 95.56 87 ASP A CA 1
ATOM 662 C C . ASP A 1 87 ? -16.759 -9.048 13.092 1.00 95.56 87 ASP A C 1
ATOM 664 O O . ASP A 1 87 ? -16.858 -7.870 13.439 1.00 95.56 87 ASP A O 1
ATOM 668 N N . THR A 1 88 ? -17.073 -10.035 13.932 1.00 96.06 88 THR A N 1
ATOM 669 C CA . THR A 1 88 ? -17.482 -9.805 15.327 1.00 96.06 88 THR A CA 1
ATOM 670 C C . THR A 1 88 ? -16.327 -9.432 16.258 1.00 96.06 88 THR A C 1
ATOM 672 O O . THR A 1 88 ? -16.587 -8.930 17.354 1.00 96.06 88 THR A O 1
ATOM 675 N N . HIS A 1 89 ? -15.082 -9.679 15.847 1.00 97.12 89 HIS A N 1
ATOM 676 C CA . HIS A 1 89 ? -13.868 -9.520 16.648 1.00 97.12 89 HIS A CA 1
ATOM 677 C C . HIS A 1 89 ? -12.951 -8.420 16.124 1.00 97.12 89 HIS A C 1
ATOM 679 O O . HIS A 1 89 ? -12.343 -7.717 16.928 1.00 97.12 89 HIS A O 1
ATOM 685 N N . GLU A 1 90 ? -12.851 -8.261 14.807 1.00 97.62 90 GLU A N 1
ATOM 686 C CA . GLU A 1 90 ? -11.920 -7.336 14.168 1.00 97.62 90 GLU A CA 1
ATOM 687 C C . GLU A 1 90 ? -12.599 -6.521 13.065 1.00 97.62 90 GLU A C 1
ATOM 689 O O . GLU A 1 90 ? -13.499 -6.986 12.359 1.00 97.62 90 GLU A O 1
ATOM 694 N N . ALA A 1 91 ? -12.130 -5.291 12.883 1.00 98.19 91 ALA A N 1
ATOM 695 C CA . ALA A 1 91 ? -12.496 -4.455 11.758 1.00 98.19 91 ALA A CA 1
ATOM 696 C C . ALA A 1 91 ? -11.279 -3.687 11.247 1.00 98.19 91 ALA A C 1
ATOM 698 O O . ALA A 1 91 ? -10.424 -3.244 12.011 1.00 98.19 91 ALA A O 1
ATOM 699 N N . VAL A 1 92 ? -11.213 -3.527 9.933 1.00 98.25 92 VAL A N 1
ATOM 700 C CA . VAL A 1 92 ? -10.131 -2.841 9.241 1.00 98.25 92 VAL A CA 1
ATOM 701 C C . VAL A 1 92 ? -10.735 -1.859 8.253 1.00 98.25 92 VAL A C 1
ATOM 703 O O . VAL A 1 92 ? -11.539 -2.245 7.400 1.00 98.25 92 VAL A O 1
ATOM 706 N N . PHE A 1 93 ? -10.311 -0.603 8.338 1.00 98.50 93 PHE A N 1
ATOM 707 C CA . PHE A 1 93 ? -10.739 0.462 7.437 1.00 98.50 93 PHE A CA 1
ATOM 708 C C . PHE A 1 93 ? -9.544 1.052 6.698 1.00 98.50 93 PHE A C 1
ATOM 710 O O . PHE A 1 93 ? -8.513 1.329 7.307 1.00 98.50 93 PHE A O 1
ATOM 717 N N . ALA A 1 94 ? -9.713 1.277 5.397 1.00 98.19 94 ALA A N 1
ATOM 718 C CA . ALA A 1 94 ? -8.859 2.162 4.620 1.00 98.19 94 ALA A CA 1
ATOM 719 C C . ALA A 1 94 ? -9.421 3.581 4.724 1.00 98.19 94 ALA A C 1
ATOM 721 O O . ALA A 1 94 ? -10.628 3.791 4.551 1.00 98.19 94 ALA A O 1
ATOM 722 N N . VAL A 1 95 ? -8.548 4.548 4.973 1.00 98.00 95 VAL A N 1
ATOM 723 C CA . VAL A 1 95 ? -8.895 5.963 4.966 1.00 98.00 95 VAL A CA 1
ATOM 724 C C . VAL A 1 95 ? -7.963 6.702 4.032 1.00 98.00 95 VAL A C 1
ATOM 726 O O . VAL A 1 95 ? -6.754 6.684 4.221 1.00 98.00 95 VAL A O 1
ATOM 729 N N . THR A 1 96 ? -8.545 7.393 3.061 1.00 96.81 96 THR A N 1
ATOM 730 C CA . THR A 1 96 ? -7.825 8.313 2.186 1.00 96.81 96 THR A CA 1
ATOM 731 C C . THR A 1 96 ? -8.091 9.733 2.672 1.00 96.81 96 THR A C 1
ATOM 733 O O . THR A 1 96 ? -9.243 10.182 2.677 1.00 96.81 96 THR A O 1
ATOM 736 N N . LEU A 1 97 ? -7.038 10.431 3.090 1.00 94.44 97 LEU A N 1
ATOM 737 C CA . LEU A 1 97 ? -7.047 11.831 3.513 1.00 94.44 97 LEU A CA 1
ATOM 738 C C . LEU A 1 97 ? -6.249 12.652 2.500 1.00 94.44 97 LEU A C 1
ATOM 740 O O . LEU A 1 97 ? -5.109 12.315 2.197 1.00 94.44 97 LEU A O 1
ATOM 744 N N . GLY A 1 98 ? -6.814 13.742 1.996 1.00 92.31 98 GLY A N 1
ATOM 745 C CA . GLY A 1 98 ? -6.073 14.595 1.074 1.00 92.31 98 GLY A CA 1
ATOM 746 C C . GLY A 1 98 ? -6.872 15.732 0.466 1.00 92.31 98 GLY A C 1
ATOM 747 O O . GLY A 1 98 ? -8.079 15.854 0.671 1.00 92.31 98 GLY A O 1
ATOM 748 N N . ASP A 1 99 ? -6.184 16.550 -0.311 1.00 89.25 99 ASP A N 1
ATOM 749 C CA . ASP A 1 99 ? -6.731 17.640 -1.110 1.00 89.25 99 ASP A CA 1
ATOM 750 C C . ASP A 1 99 ? -6.404 17.427 -2.603 1.00 89.25 99 ASP A C 1
ATOM 752 O O . ASP A 1 99 ? -6.171 16.304 -3.054 1.00 89.25 99 ASP A O 1
ATOM 756 N N . ALA A 1 100 ? -6.452 18.492 -3.406 1.00 83.31 100 ALA A N 1
ATOM 757 C CA . ALA A 1 100 ? -6.146 18.424 -4.836 1.00 83.31 100 ALA A CA 1
ATOM 758 C C . ALA A 1 100 ? -4.654 18.183 -5.150 1.00 83.31 100 ALA A C 1
ATOM 760 O O . ALA A 1 100 ? -4.316 17.874 -6.291 1.00 83.31 100 ALA A O 1
ATOM 761 N N . THR A 1 101 ? -3.772 18.359 -4.169 1.00 83.00 101 THR A N 1
ATOM 762 C CA . THR A 1 101 ? -2.312 18.377 -4.317 1.00 83.00 101 THR A CA 1
ATOM 763 C C . THR A 1 101 ? -1.614 17.252 -3.561 1.00 83.00 101 THR A C 1
ATOM 765 O O . THR A 1 101 ? -0.565 16.792 -4.007 1.00 83.00 101 THR A O 1
ATOM 768 N N . SER A 1 102 ? -2.192 16.782 -2.453 1.00 86.44 102 SER A N 1
ATOM 769 C CA . SER A 1 102 ? -1.615 15.731 -1.617 1.00 86.44 102 SER A CA 1
ATOM 770 C C . SER A 1 102 ? -2.679 14.736 -1.177 1.00 86.44 102 SER A C 1
ATOM 772 O O . SER A 1 102 ? -3.765 15.125 -0.751 1.00 86.44 102 SER A O 1
ATOM 774 N N . VAL A 1 103 ? -2.364 13.444 -1.273 1.00 92.81 103 VAL A N 1
ATOM 775 C CA . VAL A 1 103 ? -3.234 12.343 -0.848 1.00 92.81 103 VAL A CA 1
ATOM 776 C C . VAL A 1 103 ? -2.410 11.341 -0.052 1.00 92.81 103 VAL A C 1
ATOM 778 O O . VAL A 1 103 ? -1.347 10.918 -0.498 1.00 92.81 103 VAL A O 1
ATOM 781 N N . GLN A 1 104 ? -2.930 10.933 1.100 1.00 92.25 104 GLN A N 1
ATOM 782 C CA . GLN A 1 104 ? -2.336 9.943 1.984 1.00 92.25 104 GLN A CA 1
ATOM 783 C C . GLN A 1 104 ? -3.364 8.871 2.343 1.00 92.25 104 GLN A C 1
ATOM 785 O O . GLN A 1 104 ? -4.512 9.182 2.662 1.00 92.25 104 GLN A O 1
ATOM 790 N N . ASP A 1 105 ? -2.928 7.614 2.332 1.00 97.06 105 ASP A N 1
ATOM 791 C CA . ASP A 1 105 ? -3.732 6.488 2.798 1.00 97.06 105 ASP A CA 1
ATOM 792 C C . ASP A 1 105 ? -3.265 6.016 4.175 1.00 97.06 105 ASP A C 1
ATOM 794 O O . ASP A 1 105 ? -2.065 5.905 4.448 1.00 97.06 105 ASP A O 1
ATOM 798 N N . ALA A 1 106 ? -4.237 5.704 5.023 1.00 97.50 106 ALA A N 1
ATOM 799 C CA . ALA A 1 106 ? -4.052 5.130 6.341 1.00 97.50 106 ALA A CA 1
ATOM 800 C C . ALA A 1 106 ? -4.946 3.899 6.527 1.00 97.50 106 ALA A C 1
ATOM 802 O O . ALA A 1 106 ? -6.014 3.779 5.922 1.00 97.50 106 ALA A O 1
ATOM 803 N N . TYR A 1 107 ? -4.523 3.005 7.413 1.00 98.25 107 TYR A N 1
ATOM 804 C CA . TYR A 1 107 ? -5.207 1.759 7.734 1.00 98.25 107 TYR A CA 1
ATOM 805 C C . TYR A 1 107 ? -5.465 1.699 9.234 1.00 98.25 107 TYR A C 1
ATOM 807 O O . TYR A 1 107 ? -4.545 1.812 10.052 1.00 98.25 107 TYR A O 1
ATOM 815 N N . LEU A 1 108 ? -6.741 1.571 9.584 1.00 98.44 108 LEU A N 1
ATOM 816 C CA . LEU A 1 108 ? -7.226 1.609 10.954 1.00 98.44 108 LEU A CA 1
ATOM 817 C C . LEU A 1 108 ? -7.669 0.214 11.352 1.00 98.44 108 LEU A C 1
ATOM 819 O O . LEU A 1 108 ? -8.533 -0.367 10.697 1.00 98.44 108 LEU A O 1
ATOM 823 N N . PHE A 1 109 ? -7.078 -0.293 12.429 1.00 98.56 109 PHE A N 1
ATOM 824 C CA . PHE A 1 109 ? -7.354 -1.618 12.966 1.00 98.56 109 PHE A CA 1
ATOM 825 C C . PHE A 1 109 ? -8.124 -1.467 14.265 1.00 98.56 109 PHE A C 1
ATOM 827 O O . PHE A 1 109 ? -7.670 -0.793 15.195 1.00 98.56 109 PHE A O 1
ATOM 834 N N . LEU A 1 110 ? -9.291 -2.093 14.318 1.00 98.56 110 LEU A N 1
ATOM 835 C CA . LEU A 1 110 ? -10.169 -2.082 15.467 1.00 98.56 110 LEU A CA 1
ATOM 836 C C . LEU A 1 110 ? -10.402 -3.505 15.943 1.00 98.56 110 LEU A C 1
ATOM 838 O O . LEU A 1 110 ? -10.632 -4.394 15.126 1.00 98.56 110 LEU A O 1
ATOM 842 N N . ASN A 1 111 ? -10.428 -3.677 17.260 1.00 97.81 111 ASN A N 1
ATOM 843 C CA . ASN A 1 111 ? -10.765 -4.944 17.892 1.00 97.81 111 ASN A CA 1
ATOM 844 C C . ASN A 1 111 ? -11.952 -4.751 18.833 1.00 97.81 111 ASN A C 1
ATOM 846 O O . ASN A 1 111 ? -12.087 -3.710 19.481 1.00 97.81 111 ASN A O 1
ATOM 850 N N . ASN A 1 112 ? -12.791 -5.774 18.923 1.00 97.12 112 ASN A N 1
ATOM 851 C CA . ASN A 1 112 ? -13.858 -5.861 19.901 1.00 97.12 112 ASN A CA 1
ATOM 852 C C . ASN A 1 112 ? -13.324 -6.539 21.170 1.00 97.12 112 ASN A C 1
ATOM 854 O O . ASN A 1 112 ? -12.956 -7.714 21.139 1.00 97.12 112 ASN A O 1
ATOM 858 N N . GLN A 1 113 ? -13.286 -5.803 22.279 1.00 91.19 113 GLN A N 1
ATOM 859 C CA . GLN A 1 113 ? -12.783 -6.281 23.575 1.00 91.19 113 GLN A CA 1
ATOM 860 C C . GLN A 1 113 ? -13.896 -6.884 24.457 1.00 91.19 113 GLN A C 1
ATOM 862 O O . GLN A 1 113 ? -13.681 -7.195 25.625 1.00 91.19 113 GLN A O 1
ATOM 867 N N . GLY A 1 114 ? -15.100 -7.080 23.906 1.00 87.75 114 GLY A N 1
ATOM 868 C CA . GLY A 1 114 ? -16.263 -7.626 24.611 1.00 87.75 114 GLY A CA 1
ATOM 869 C C . GLY A 1 114 ? -17.090 -6.570 25.351 1.00 87.75 114 GLY A C 1
ATOM 870 O O . GLY A 1 114 ? -18.304 -6.726 25.461 1.00 87.75 114 GLY A O 1
ATOM 871 N N . ASP A 1 115 ? -16.469 -5.476 25.790 1.00 88.75 115 ASP A N 1
ATOM 872 C CA . ASP A 1 115 ? -17.127 -4.278 26.328 1.00 88.75 115 ASP A CA 1
ATOM 873 C C . ASP A 1 115 ? -17.340 -3.177 25.271 1.00 88.75 115 ASP A C 1
ATOM 875 O O . ASP A 1 115 ? -18.029 -2.188 25.526 1.00 88.75 115 ASP A O 1
ATOM 879 N N . GLY A 1 116 ? -16.795 -3.367 24.069 1.00 96.25 116 GLY A N 1
ATOM 880 C CA . GLY A 1 116 ? -16.963 -2.472 22.935 1.00 96.25 116 GLY A CA 1
ATOM 881 C C . GLY A 1 116 ? -15.837 -2.587 21.915 1.00 96.25 116 GLY A C 1
ATOM 882 O O . GLY A 1 116 ? -14.869 -3.334 22.077 1.00 96.25 116 GLY A O 1
ATOM 883 N N . TRP A 1 117 ? -15.974 -1.820 20.838 1.00 98.38 117 TRP A N 1
ATOM 884 C CA . TRP A 1 117 ? -14.928 -1.668 19.836 1.00 98.38 117 TRP A CA 1
ATOM 885 C C . TRP A 1 117 ? -13.921 -0.603 20.255 1.00 98.38 117 TRP A C 1
ATOM 887 O O . TRP A 1 117 ? -14.292 0.464 20.746 1.00 98.38 117 TRP A O 1
ATOM 897 N N . GLN A 1 118 ? -12.646 -0.872 19.993 1.00 98.31 118 GLN A N 1
ATOM 898 C CA . GLN A 1 118 ? -11.565 0.088 20.180 1.00 98.31 118 GLN A CA 1
ATOM 899 C C . GLN A 1 118 ? -10.686 0.148 18.939 1.00 98.31 118 GLN A C 1
ATOM 901 O O . GLN A 1 118 ? -10.371 -0.883 18.348 1.00 98.31 118 GLN A O 1
ATOM 906 N N . LEU A 1 119 ? -10.249 1.353 18.577 1.00 98.44 119 LEU A N 1
ATOM 907 C CA . LEU A 1 119 ? -9.166 1.569 17.628 1.00 98.44 119 LEU A CA 1
ATOM 908 C C . LEU A 1 119 ? -7.844 1.228 18.317 1.00 98.44 11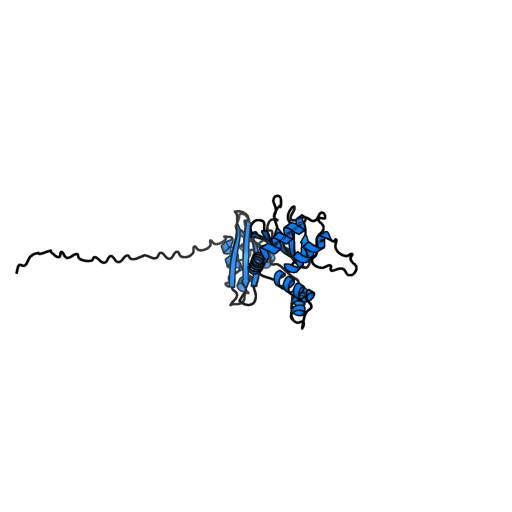9 LEU A C 1
ATOM 910 O O . LEU A 1 119 ? -7.435 1.916 19.253 1.00 98.44 119 LEU A O 1
ATOM 914 N N . VAL A 1 120 ? -7.201 0.154 17.866 1.00 98.00 120 VAL A N 1
ATOM 915 C CA . VAL A 1 120 ? -6.013 -0.417 18.518 1.00 98.00 120 VAL A CA 1
ATOM 916 C C . VAL A 1 120 ? -4.716 -0.119 17.777 1.00 98.00 120 VAL A C 1
ATOM 918 O O . VAL A 1 120 ? -3.656 -0.129 18.400 1.00 98.00 120 VAL A O 1
ATOM 921 N N . ALA A 1 121 ? -4.792 0.167 16.474 1.00 97.81 121 ALA A N 1
ATOM 922 C CA . ALA A 1 121 ? -3.642 0.582 15.686 1.00 97.81 121 ALA A CA 1
ATOM 923 C C . ALA A 1 121 ? -4.029 1.508 14.527 1.00 97.81 121 ALA A C 1
ATOM 925 O O . ALA A 1 121 ? -5.112 1.418 13.942 1.00 97.81 121 ALA A O 1
ATOM 926 N N . TYR A 1 122 ? -3.079 2.376 14.194 1.00 97.00 122 TYR A N 1
ATOM 927 C CA . TYR A 1 122 ? -3.106 3.308 13.076 1.00 97.00 122 TYR A CA 1
ATOM 928 C C . TYR A 1 122 ? -1.824 3.112 12.276 1.00 97.00 122 TYR A C 1
ATOM 930 O O . TYR A 1 122 ? -0.733 3.169 12.853 1.00 97.00 122 TYR A O 1
ATOM 938 N N . ARG A 1 123 ? -1.943 2.857 10.973 1.00 96.88 123 ARG A N 1
ATOM 939 C CA . ARG A 1 123 ? -0.795 2.628 10.093 1.00 96.88 123 ARG A CA 1
ATOM 940 C C . ARG A 1 123 ? -0.885 3.458 8.834 1.00 96.88 123 ARG A C 1
ATOM 942 O O . ARG A 1 123 ? -1.953 3.622 8.263 1.00 96.88 123 ARG A O 1
ATOM 949 N N . MET A 1 124 ? 0.264 3.932 8.391 1.00 95.12 124 MET A N 1
ATOM 950 C CA . MET A 1 124 ? 0.490 4.531 7.082 1.00 95.12 124 MET A CA 1
ATOM 951 C C . MET A 1 124 ? 1.794 3.942 6.566 1.00 95.12 124 MET A C 1
ATOM 953 O O . MET A 1 124 ? 2.634 3.548 7.375 1.00 95.12 124 MET A O 1
ATOM 957 N N . LEU A 1 125 ? 1.987 3.913 5.249 1.00 94.56 125 LEU A N 1
ATOM 958 C CA . LEU A 1 125 ? 3.325 3.656 4.728 1.00 94.56 125 LEU A CA 1
ATOM 959 C C . LEU A 1 125 ? 4.216 4.825 5.133 1.00 94.56 125 LEU A C 1
ATOM 961 O O . LEU A 1 125 ? 4.029 5.950 4.661 1.00 94.56 125 LEU A O 1
ATOM 965 N N . TRP A 1 126 ? 5.147 4.561 6.040 1.00 90.44 126 TRP A N 1
ATOM 966 C CA . TRP A 1 126 ? 6.093 5.560 6.485 1.00 90.44 126 TRP A CA 1
ATOM 967 C C . TRP A 1 126 ? 7.382 5.410 5.690 1.00 90.44 126 TRP A C 1
ATOM 969 O O . TRP A 1 126 ? 7.980 4.342 5.631 1.00 90.44 126 TRP A O 1
ATOM 979 N N . LEU A 1 127 ? 7.813 6.500 5.068 1.00 92.00 127 LEU A N 1
ATOM 980 C CA . LEU A 1 127 ? 9.119 6.590 4.434 1.00 92.00 127 LEU A CA 1
ATOM 981 C C . LEU A 1 127 ? 9.893 7.709 5.134 1.00 92.00 127 LEU A C 1
ATOM 983 O O . LEU A 1 127 ? 9.296 8.738 5.471 1.00 92.00 127 LEU A O 1
ATOM 987 N N . PRO A 1 128 ? 11.198 7.535 5.385 1.00 91.81 128 PRO A N 1
ATOM 988 C CA . PRO A 1 128 ? 11.986 8.542 6.079 1.00 91.81 128 PRO A CA 1
ATOM 989 C C . PRO A 1 128 ? 12.127 9.819 5.234 1.00 91.81 128 PRO A C 1
ATOM 991 O O . PRO A 1 128 ? 12.087 9.740 4.005 1.00 91.81 128 PRO A O 1
ATOM 994 N N . PRO A 1 129 ? 12.366 10.991 5.857 1.00 92.62 129 PRO A N 1
ATOM 995 C CA . PRO A 1 129 ? 12.497 12.273 5.151 1.00 92.62 129 PRO A CA 1
ATOM 996 C C . PRO A 1 129 ? 13.479 12.248 3.974 1.00 92.62 129 PRO A C 1
ATOM 998 O O . PRO A 1 129 ? 13.170 12.772 2.907 1.00 92.62 129 PRO A O 1
ATOM 1001 N N . LEU A 1 130 ? 14.603 11.539 4.129 1.00 93.38 130 LEU A N 1
ATOM 1002 C CA . LEU A 1 130 ? 15.614 11.367 3.083 1.00 93.38 130 LEU A CA 1
ATOM 1003 C C . LEU A 1 130 ? 15.040 10.789 1.776 1.00 93.38 130 LEU A C 1
ATOM 1005 O O . LEU A 1 130 ? 15.524 11.112 0.693 1.00 93.38 130 LEU A O 1
ATOM 1009 N N . PHE A 1 131 ? 13.999 9.952 1.853 1.00 93.12 131 PHE A N 1
ATOM 1010 C CA . PHE A 1 131 ? 13.321 9.434 0.666 1.00 93.12 131 PHE A CA 1
ATOM 1011 C C . PHE A 1 131 ? 12.688 10.574 -0.143 1.00 93.12 131 PHE A C 1
ATOM 1013 O O . PHE A 1 131 ? 12.880 10.657 -1.351 1.00 93.12 131 PHE A O 1
ATOM 1020 N N . TYR A 1 132 ? 11.975 11.489 0.511 1.00 93.12 132 TYR A N 1
ATOM 1021 C CA . TYR A 1 132 ? 11.338 12.622 -0.162 1.00 93.12 132 TYR A CA 1
ATOM 1022 C C . TYR A 1 132 ? 12.372 13.619 -0.691 1.00 93.12 132 TYR A C 1
ATOM 1024 O O . TYR A 1 132 ? 12.284 14.037 -1.842 1.00 93.12 132 TYR A O 1
ATOM 1032 N N . GLU A 1 133 ? 13.412 13.910 0.093 1.00 94.94 133 GLU A N 1
ATOM 1033 C CA . GLU A 1 133 ? 14.512 14.789 -0.325 1.00 94.94 133 GLU A CA 1
ATOM 1034 C C . GLU A 1 133 ? 15.226 14.265 -1.580 1.00 94.94 133 GLU A C 1
ATOM 1036 O O . GLU A 1 133 ? 15.552 15.032 -2.488 1.00 94.94 133 GLU A O 1
ATOM 1041 N N . MET A 1 134 ? 15.437 12.948 -1.672 1.00 94.31 134 MET A N 1
ATOM 1042 C CA . MET A 1 134 ? 16.025 12.330 -2.858 1.00 94.31 134 MET A CA 1
ATOM 1043 C C . MET A 1 134 ? 15.089 12.419 -4.074 1.00 94.31 134 MET A C 1
ATOM 1045 O O . MET A 1 134 ? 15.565 12.697 -5.177 1.00 94.31 134 MET A O 1
ATOM 1049 N N . ALA A 1 135 ? 13.774 12.248 -3.894 1.00 94.44 135 ALA A N 1
ATOM 1050 C CA . ALA A 1 135 ? 12.807 12.425 -4.979 1.00 94.44 135 ALA A CA 1
ATOM 1051 C C . A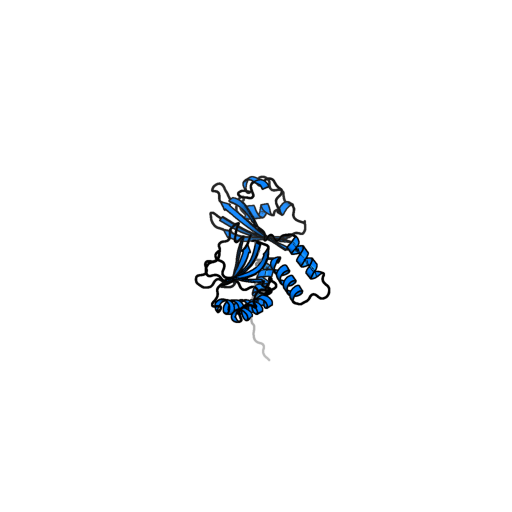LA A 1 135 ? 12.801 13.874 -5.494 1.00 94.44 135 ALA A C 1
ATOM 1053 O O . ALA A 1 135 ? 12.868 14.096 -6.705 1.00 94.44 135 ALA A O 1
ATOM 1054 N N . ASP A 1 136 ? 12.786 14.852 -4.589 1.00 95.69 136 ASP A N 1
ATOM 1055 C CA . ASP A 1 136 ? 12.816 16.276 -4.931 1.00 95.69 136 ASP A CA 1
ATOM 1056 C C . ASP A 1 136 ? 14.127 16.656 -5.627 1.00 95.69 136 ASP A C 1
ATOM 1058 O O . ASP A 1 136 ? 14.117 17.350 -6.647 1.00 95.69 136 ASP A O 1
ATOM 1062 N N . SER A 1 137 ? 15.257 16.135 -5.140 1.00 96.69 137 SER A N 1
ATOM 1063 C CA . SER A 1 137 ? 16.566 16.330 -5.765 1.00 96.69 137 SER A CA 1
ATOM 1064 C C . SER A 1 137 ? 16.598 15.790 -7.197 1.00 96.69 137 SER A C 1
ATOM 1066 O O . SER A 1 137 ? 17.009 16.505 -8.113 1.00 96.69 137 SER A O 1
ATOM 1068 N N . LEU A 1 138 ? 16.111 14.563 -7.426 1.00 96.12 138 LEU A N 1
ATOM 1069 C CA . LEU A 1 138 ? 16.024 13.979 -8.768 1.00 96.12 138 LEU A CA 1
ATOM 1070 C C . LEU A 1 138 ? 15.078 14.770 -9.680 1.00 96.12 138 LEU A C 1
ATOM 1072 O O . LEU A 1 138 ? 15.387 14.953 -10.857 1.00 96.12 138 LEU A O 1
ATOM 1076 N N . ALA A 1 139 ? 13.956 15.258 -9.147 1.00 96.19 139 ALA A N 1
ATOM 1077 C CA . ALA A 1 139 ? 12.994 16.063 -9.893 1.00 96.19 139 ALA A CA 1
ATOM 1078 C C . ALA A 1 139 ? 13.542 17.442 -10.293 1.00 96.19 139 ALA A C 1
ATOM 1080 O O . ALA A 1 139 ? 13.151 17.967 -11.335 1.00 96.19 139 ALA A O 1
ATOM 1081 N N . ALA A 1 140 ? 14.444 18.017 -9.493 1.00 97.00 140 ALA A N 1
ATOM 1082 C CA . ALA A 1 140 ? 15.049 19.323 -9.743 1.00 97.00 140 ALA A CA 1
ATOM 1083 C C . ALA A 1 140 ? 16.244 19.285 -10.715 1.00 97.00 140 ALA A C 1
ATOM 1085 O O . ALA A 1 140 ? 16.711 20.341 -11.151 1.00 97.00 140 ALA A O 1
ATOM 1086 N N . ARG A 1 141 ? 16.770 18.100 -11.060 1.00 96.38 141 ARG A N 1
ATOM 1087 C CA . ARG A 1 141 ? 17.918 17.982 -11.970 1.00 96.38 141 ARG A CA 1
ATOM 1088 C C . ARG A 1 141 ? 17.541 18.429 -13.390 1.00 96.38 141 ARG A C 1
ATOM 1090 O O . ARG A 1 141 ? 16.556 17.933 -13.935 1.00 96.38 141 ARG A O 1
ATOM 1097 N N . PRO A 1 142 ? 18.336 19.303 -14.033 1.00 93.56 142 PRO A N 1
ATOM 1098 C CA . PRO A 1 142 ? 18.192 19.563 -15.458 1.00 93.56 142 PRO A CA 1
ATOM 1099 C C . PRO A 1 142 ? 18.700 18.346 -16.243 1.00 93.56 142 PRO A C 1
ATOM 1101 O O . PRO A 1 142 ? 19.810 17.880 -16.000 1.00 93.56 142 PRO A O 1
ATOM 1104 N N . ASP A 1 143 ? 17.879 17.839 -17.162 1.00 94.00 143 ASP A N 1
ATOM 1105 C CA . ASP A 1 143 ? 18.189 16.706 -18.051 1.00 94.00 143 ASP A CA 1
ATOM 1106 C C . ASP A 1 143 ? 18.698 15.428 -17.335 1.00 94.00 143 ASP A C 1
ATOM 1108 O O . ASP A 1 143 ? 19.838 14.995 -17.523 1.00 94.00 143 ASP A O 1
ATOM 1112 N N . PRO A 1 144 ? 17.882 14.812 -16.456 1.00 94.06 144 PRO A N 1
ATOM 1113 C CA . PRO A 1 144 ? 18.262 13.574 -15.788 1.00 94.06 144 PRO A CA 1
ATOM 1114 C C . PRO A 1 144 ? 18.414 12.419 -16.792 1.00 94.06 144 PRO A C 1
ATOM 1116 O O . PRO A 1 144 ? 17.554 12.196 -17.654 1.00 94.06 144 PRO A O 1
ATOM 1119 N N . ASP A 1 145 ? 19.481 11.629 -16.623 1.00 94.44 145 ASP A N 1
ATOM 1120 C CA . ASP A 1 145 ? 19.666 10.366 -17.345 1.00 94.44 145 ASP A CA 1
ATOM 1121 C C . ASP A 1 145 ? 18.476 9.406 -17.129 1.00 94.44 145 ASP A C 1
ATOM 1123 O O . ASP A 1 145 ? 17.646 9.591 -16.234 1.00 94.44 145 ASP A O 1
ATOM 1127 N N . GLU A 1 146 ? 18.340 8.381 -17.980 1.00 92.50 146 GLU A N 1
ATOM 1128 C CA . GLU A 1 146 ? 17.189 7.466 -17.892 1.00 92.50 146 GLU A CA 1
ATOM 1129 C C . GLU A 1 146 ? 17.114 6.755 -16.538 1.00 92.50 146 GLU A C 1
ATOM 1131 O O . GLU A 1 146 ? 16.020 6.572 -16.013 1.00 92.50 146 GLU A O 1
ATOM 1136 N N . GLN A 1 147 ? 18.260 6.420 -15.941 1.00 90.75 147 GLN A N 1
ATOM 1137 C CA . GLN A 1 147 ? 18.296 5.787 -14.627 1.00 90.75 147 GLN A CA 1
ATOM 1138 C C . GLN A 1 147 ? 17.672 6.696 -13.565 1.00 90.75 147 GLN A C 1
ATOM 1140 O O . GLN A 1 147 ? 16.779 6.282 -12.833 1.00 90.75 147 GLN A O 1
ATOM 1145 N N . SER A 1 148 ? 18.082 7.962 -13.535 1.00 93.69 148 SER A N 1
ATOM 1146 C CA . SER A 1 148 ? 17.562 8.989 -12.633 1.00 93.69 148 SER A CA 1
ATOM 1147 C C . SER A 1 148 ? 16.069 9.237 -12.870 1.00 93.69 148 SER A C 1
ATOM 1149 O O . SER A 1 148 ? 15.307 9.387 -11.912 1.00 93.69 148 SER A O 1
ATOM 1151 N N . ARG A 1 149 ? 15.622 9.230 -14.136 1.00 95.31 149 ARG A N 1
ATOM 1152 C CA . ARG A 1 149 ? 14.197 9.344 -14.489 1.00 95.31 149 ARG A CA 1
ATOM 1153 C C . ARG A 1 149 ? 13.390 8.146 -13.999 1.00 95.31 149 ARG A C 1
ATOM 1155 O O . ARG A 1 149 ? 12.322 8.356 -13.428 1.00 95.31 149 ARG A O 1
ATOM 1162 N N . ARG A 1 150 ? 13.890 6.919 -14.170 1.00 93.75 150 ARG A N 1
ATOM 1163 C CA . ARG A 1 150 ? 13.256 5.704 -13.640 1.00 93.75 150 ARG A CA 1
ATOM 1164 C C . ARG A 1 150 ? 13.187 5.741 -12.118 1.00 93.75 150 ARG A C 1
ATOM 1166 O O . ARG A 1 150 ? 12.103 5.552 -11.577 1.00 93.75 150 ARG A O 1
ATOM 1173 N N . THR A 1 151 ? 14.293 6.042 -11.435 1.00 92.94 151 THR A N 1
ATOM 1174 C CA . THR A 1 151 ? 14.315 6.144 -9.969 1.00 92.94 151 THR A CA 1
ATOM 1175 C C . THR A 1 151 ? 13.260 7.135 -9.482 1.00 92.94 151 THR A C 1
ATOM 1177 O O . THR A 1 151 ? 12.476 6.802 -8.601 1.00 92.94 151 THR A O 1
ATOM 1180 N N . LEU A 1 152 ? 13.147 8.311 -10.108 1.00 95.50 152 LEU A N 1
ATOM 1181 C CA . LEU A 1 152 ? 12.106 9.277 -9.756 1.00 95.50 152 LEU A CA 1
ATOM 1182 C C . LEU A 1 152 ? 10.682 8.731 -9.969 1.00 95.50 152 LEU A C 1
ATOM 1184 O O . LEU A 1 152 ? 9.807 8.981 -9.139 1.00 95.50 152 LEU A O 1
ATOM 1188 N N . ARG A 1 153 ? 10.422 7.999 -11.062 1.00 96.19 153 ARG A N 1
ATOM 1189 C CA . ARG A 1 153 ? 9.109 7.371 -11.303 1.00 96.19 153 ARG A CA 1
ATOM 1190 C C . ARG A 1 153 ? 8.787 6.312 -10.249 1.00 96.19 153 ARG A C 1
ATOM 1192 O O . ARG A 1 153 ? 7.700 6.371 -9.680 1.00 96.19 153 ARG A O 1
ATOM 1199 N N . ALA A 1 154 ? 9.734 5.430 -9.931 1.00 95.00 154 ALA A N 1
ATOM 1200 C CA . ALA A 1 154 ? 9.579 4.417 -8.887 1.00 95.00 154 ALA A CA 1
ATOM 1201 C C . ALA A 1 154 ? 9.316 5.058 -7.513 1.00 95.00 154 ALA A C 1
ATOM 1203 O O . ALA A 1 154 ? 8.393 4.660 -6.807 1.00 95.00 154 ALA A O 1
ATOM 1204 N N . MET A 1 155 ? 10.042 6.126 -7.163 1.00 95.31 155 MET A N 1
ATOM 1205 C CA . MET A 1 155 ? 9.834 6.848 -5.902 1.00 95.31 155 MET A CA 1
ATOM 1206 C C . MET A 1 155 ? 8.466 7.524 -5.819 1.00 95.31 155 MET A C 1
ATOM 1208 O O . MET A 1 155 ? 7.808 7.450 -4.784 1.00 95.31 155 MET A O 1
ATOM 1212 N N . ARG A 1 156 ? 8.015 8.150 -6.914 1.00 95.69 156 ARG A N 1
ATOM 1213 C CA . ARG A 1 156 ? 6.665 8.727 -7.006 1.00 95.69 156 ARG A CA 1
ATOM 1214 C C . ARG A 1 156 ? 5.583 7.664 -6.905 1.00 95.69 156 ARG A C 1
ATOM 1216 O O . ARG A 1 156 ? 4.533 7.926 -6.332 1.00 95.69 156 ARG A O 1
ATOM 1223 N N . LEU A 1 157 ? 5.823 6.483 -7.467 1.00 96.50 157 LEU A N 1
ATOM 1224 C CA . LEU A 1 157 ? 4.896 5.368 -7.360 1.00 96.50 157 LEU A CA 1
ATOM 1225 C C . LEU A 1 157 ? 4.874 4.816 -5.928 1.00 96.50 157 LEU A C 1
ATOM 1227 O O . LEU A 1 157 ? 3.798 4.555 -5.402 1.00 96.50 157 LEU A O 1
ATOM 1231 N N . ALA A 1 158 ? 6.025 4.716 -5.260 1.00 95.75 158 ALA A N 1
ATOM 1232 C CA . ALA A 1 158 ? 6.118 4.239 -3.882 1.00 95.75 158 ALA A CA 1
ATOM 1233 C C . ALA A 1 158 ? 5.372 5.138 -2.875 1.00 95.75 158 ALA A C 1
ATOM 1235 O O . ALA A 1 158 ? 4.846 4.647 -1.880 1.00 95.75 158 ALA A O 1
ATOM 1236 N N . THR A 1 159 ? 5.290 6.445 -3.135 1.00 94.69 159 THR A N 1
ATOM 1237 C CA . THR A 1 159 ? 4.539 7.406 -2.306 1.00 94.69 159 THR A CA 1
ATOM 1238 C C . THR A 1 159 ? 3.107 7.641 -2.791 1.00 94.69 159 THR A C 1
ATOM 1240 O O . THR A 1 159 ? 2.387 8.453 -2.211 1.00 94.69 159 THR A O 1
ATOM 1243 N N . ALA A 1 160 ? 2.674 6.952 -3.849 1.00 95.62 160 ALA A N 1
ATOM 1244 C CA . ALA A 1 160 ? 1.360 7.155 -4.433 1.00 95.62 160 ALA A CA 1
ATOM 1245 C C . ALA A 1 160 ? 0.230 6.558 -3.578 1.00 95.62 160 ALA A C 1
ATOM 1247 O O . ALA A 1 160 ? 0.422 5.630 -2.787 1.00 95.62 160 ALA A O 1
ATOM 1248 N N . SER A 1 161 ? -0.987 7.067 -3.791 1.00 96.06 161 SER A N 1
ATOM 1249 C CA . SER A 1 161 ? -2.183 6.513 -3.153 1.00 96.06 161 SER A CA 1
ATOM 1250 C C . SER A 1 161 ? -2.557 5.136 -3.710 1.00 96.06 161 SER A C 1
ATOM 1252 O O . SER A 1 161 ? -2.216 4.784 -4.843 1.00 96.06 161 SER A O 1
ATOM 1254 N N . ASP A 1 162 ? -3.356 4.381 -2.960 1.00 97.38 162 ASP A N 1
ATOM 1255 C CA . ASP A 1 162 ? -3.866 3.058 -3.337 1.00 97.38 162 ASP A CA 1
ATOM 1256 C C . ASP A 1 162 ? -4.615 3.095 -4.672 1.00 97.38 162 ASP A C 1
ATOM 1258 O O . ASP A 1 162 ? -4.527 2.171 -5.484 1.00 97.38 162 ASP A O 1
ATOM 1262 N N . SER A 1 163 ? -5.330 4.192 -4.931 1.00 96.12 163 SER A N 1
ATOM 1263 C CA . SER A 1 163 ? -6.047 4.400 -6.191 1.00 96.12 163 SER A CA 1
ATOM 1264 C C . SER A 1 163 ? -5.100 4.567 -7.384 1.00 96.12 163 SER A C 1
ATOM 1266 O O . SER A 1 163 ? -5.334 3.974 -8.440 1.00 96.12 163 SER A O 1
ATOM 1268 N N . VAL A 1 164 ? -4.001 5.305 -7.206 1.00 97.19 164 VAL A N 1
ATOM 1269 C CA . VAL A 1 164 ? -2.974 5.506 -8.236 1.00 97.19 164 VAL A CA 1
ATOM 1270 C C . VAL A 1 164 ? -2.198 4.211 -8.468 1.00 97.19 164 VAL A C 1
ATOM 1272 O O . VAL A 1 164 ? -2.003 3.816 -9.615 1.00 97.19 164 VAL A O 1
ATOM 1275 N N . LEU A 1 165 ? -1.843 3.491 -7.403 1.00 98.38 165 LEU A N 1
ATOM 1276 C CA . LEU A 1 165 ? -1.180 2.187 -7.472 1.00 98.38 165 LEU A CA 1
ATOM 1277 C C . LEU A 1 165 ? -2.037 1.143 -8.201 1.00 98.38 165 LEU A C 1
ATOM 1279 O O . LEU A 1 165 ? -1.528 0.383 -9.032 1.00 98.38 165 LEU A O 1
ATOM 1283 N N . ARG A 1 166 ? -3.351 1.126 -7.946 1.00 98.44 166 ARG A N 1
ATOM 1284 C CA . ARG A 1 166 ? -4.304 0.277 -8.674 1.00 98.44 166 ARG A CA 1
ATOM 1285 C C . ARG A 1 166 ? -4.394 0.677 -10.147 1.00 98.44 166 ARG A C 1
ATOM 1287 O O . ARG A 1 166 ? -4.377 -0.200 -11.009 1.00 98.44 166 ARG A O 1
ATOM 1294 N N . ALA A 1 167 ? -4.472 1.973 -10.447 1.00 98.38 167 ALA A N 1
ATOM 1295 C CA . ALA A 1 167 ? -4.517 2.466 -11.822 1.00 98.38 167 ALA A CA 1
ATOM 1296 C C . ALA A 1 167 ? -3.239 2.110 -12.599 1.00 98.38 167 ALA A C 1
ATOM 1298 O O . ALA A 1 167 ? -3.330 1.633 -13.730 1.00 98.38 167 ALA A O 1
ATOM 1299 N N . HIS A 1 168 ? -2.069 2.252 -11.970 1.00 98.62 168 HIS A N 1
ATOM 1300 C CA . HIS A 1 168 ? -0.783 1.844 -12.529 1.00 98.62 168 HIS A CA 1
ATOM 1301 C C . HIS A 1 168 ? -0.769 0.355 -12.900 1.00 98.62 168 HIS A C 1
ATOM 1303 O O . HIS A 1 168 ? -0.409 0.001 -14.024 1.00 98.62 168 HIS A O 1
ATOM 1309 N N . PHE A 1 169 ? -1.230 -0.519 -11.998 1.00 98.75 169 PHE A N 1
ATOM 1310 C CA . PHE A 1 169 ? -1.336 -1.948 -12.289 1.00 98.75 169 PHE A CA 1
ATOM 1311 C C . PHE A 1 169 ? -2.265 -2.229 -13.473 1.00 98.75 169 PHE A C 1
ATOM 1313 O O . PHE A 1 169 ? -1.910 -2.979 -14.381 1.00 98.75 169 PHE A O 1
ATOM 1320 N N . LEU A 1 170 ? -3.458 -1.627 -13.480 1.00 98.38 170 LEU A N 1
ATOM 1321 C CA . LEU A 1 170 ? -4.451 -1.861 -14.529 1.00 98.38 170 LEU A CA 1
ATOM 1322 C C . LEU A 1 170 ? -3.948 -1.407 -15.903 1.00 98.38 170 LEU A C 1
ATOM 1324 O O . LEU A 1 170 ? -4.132 -2.136 -16.878 1.00 98.38 170 LEU A O 1
ATOM 1328 N N . ALA A 1 171 ? -3.277 -0.255 -15.970 1.00 98.56 171 ALA A N 1
ATOM 1329 C CA . ALA A 1 171 ? -2.677 0.262 -17.197 1.00 98.56 171 ALA A CA 1
ATOM 1330 C C . ALA A 1 171 ? -1.560 -0.650 -17.736 1.00 98.56 171 ALA A C 1
ATOM 1332 O O . ALA A 1 171 ? -1.397 -0.770 -18.948 1.00 98.56 171 ALA A O 1
ATOM 1333 N N . ASN A 1 172 ? -0.842 -1.345 -16.849 1.00 98.69 172 ASN A N 1
ATOM 1334 C CA . ASN A 1 172 ? 0.320 -2.164 -17.192 1.00 98.69 172 ASN A CA 1
ATOM 1335 C C . ASN A 1 172 ? 0.082 -3.678 -17.058 1.00 98.69 172 ASN A C 1
ATOM 1337 O O . ASN A 1 172 ? 1.027 -4.469 -17.048 1.00 98.69 172 ASN A O 1
ATOM 1341 N N . ARG A 1 173 ? -1.180 -4.116 -16.972 1.00 98.31 173 ARG A N 1
ATOM 1342 C CA . ARG A 1 173 ? -1.545 -5.498 -16.611 1.00 98.31 173 ARG A CA 1
ATOM 1343 C C . ARG A 1 173 ? -0.887 -6.564 -17.493 1.00 98.31 173 ARG A C 1
ATOM 1345 O O . ARG A 1 173 ? -0.524 -7.630 -17.001 1.00 98.31 173 ARG A O 1
ATOM 1352 N N . ALA A 1 174 ? -0.734 -6.295 -18.789 1.00 98.50 174 ALA A N 1
ATOM 1353 C CA . ALA A 1 174 ? -0.061 -7.214 -19.705 1.00 98.50 174 ALA A CA 1
ATOM 1354 C C . ALA A 1 174 ? 1.426 -7.401 -19.349 1.00 98.50 174 ALA A C 1
ATOM 1356 O O . ALA A 1 174 ? 1.904 -8.534 -19.334 1.00 98.50 174 ALA A O 1
ATOM 1357 N N . GLY A 1 175 ? 2.125 -6.316 -18.997 1.00 98.62 175 GLY A N 1
ATOM 1358 C CA . GLY A 1 175 ? 3.519 -6.354 -18.553 1.00 98.62 175 GLY A CA 1
ATOM 1359 C C . GLY A 1 175 ? 3.679 -7.105 -17.233 1.00 98.62 175 GLY A C 1
ATOM 1360 O O . GLY A 1 175 ? 4.532 -7.979 -17.134 1.00 98.62 175 GLY A O 1
ATOM 1361 N N . PHE A 1 176 ? 2.793 -6.868 -16.261 1.00 98.75 176 PHE A N 1
ATOM 1362 C CA . PHE A 1 176 ? 2.777 -7.626 -15.002 1.00 98.75 176 PHE A CA 1
ATOM 1363 C C . PHE A 1 176 ? 2.596 -9.134 -15.216 1.00 98.75 176 PHE A C 1
ATOM 1365 O O . PHE A 1 176 ? 3.274 -9.944 -14.586 1.00 98.75 176 PHE A O 1
ATOM 1372 N N . ASN A 1 177 ? 1.707 -9.531 -16.130 1.00 98.31 177 ASN A N 1
ATOM 1373 C CA . ASN A 1 177 ? 1.522 -10.943 -16.454 1.00 98.31 177 ASN A CA 1
ATOM 1374 C C . ASN A 1 177 ? 2.767 -11.545 -17.126 1.00 98.31 177 ASN A C 1
ATOM 1376 O O . ASN A 1 177 ? 3.120 -12.678 -16.812 1.00 98.31 177 ASN A O 1
ATOM 1380 N N . ALA A 1 178 ? 3.434 -10.807 -18.021 1.00 98.38 178 ALA A N 1
ATOM 1381 C CA . ALA A 1 178 ? 4.688 -11.251 -18.633 1.00 98.38 178 ALA A CA 1
ATOM 1382 C C . ALA A 1 178 ? 5.798 -11.417 -17.582 1.00 98.38 178 ALA A C 1
ATOM 1384 O O . ALA A 1 178 ? 6.442 -12.465 -17.541 1.00 98.38 178 ALA A O 1
ATOM 1385 N N . LEU A 1 179 ? 5.933 -10.441 -16.676 1.00 98.56 179 LEU A N 1
ATOM 1386 C CA . LEU A 1 179 ? 6.871 -10.489 -15.558 1.00 98.56 179 LEU A CA 1
ATOM 1387 C C . LEU A 1 179 ? 6.662 -11.752 -14.711 1.00 98.56 179 LEU A C 1
ATOM 1389 O O . LEU A 1 179 ? 7.621 -12.474 -14.455 1.00 98.56 179 LEU A O 1
ATOM 1393 N N . VAL A 1 180 ? 5.415 -12.084 -14.350 1.00 98.06 180 VAL A N 1
ATOM 1394 C CA . VAL A 1 180 ? 5.098 -13.333 -13.632 1.00 98.06 180 VAL A CA 1
ATOM 1395 C C . VAL A 1 180 ? 5.593 -14.560 -14.390 1.00 98.06 180 VAL A C 1
ATOM 1397 O O . VAL A 1 180 ? 6.249 -15.405 -13.786 1.00 98.06 180 VAL A O 1
ATOM 1400 N N . GLN A 1 181 ? 5.308 -14.671 -15.692 1.00 97.31 181 GLN A N 1
ATOM 1401 C CA . GLN A 1 181 ? 5.734 -15.836 -16.477 1.00 97.31 181 GLN A CA 1
ATOM 1402 C C . GLN A 1 181 ? 7.258 -15.981 -16.477 1.00 97.31 181 GLN A C 1
ATOM 1404 O O . GLN A 1 181 ? 7.772 -17.069 -16.221 1.00 97.31 181 GLN A O 1
ATOM 1409 N N . HIS A 1 182 ? 7.984 -14.884 -16.694 1.00 97.44 182 HIS A N 1
ATOM 1410 C CA . HIS A 1 182 ? 9.443 -14.910 -16.703 1.00 97.44 182 HIS A CA 1
ATOM 1411 C C . HIS A 1 182 ? 10.028 -15.188 -15.310 1.00 97.44 182 HIS A C 1
ATOM 1413 O O . HIS A 1 182 ? 10.952 -15.987 -15.198 1.00 97.44 182 HIS A O 1
ATOM 1419 N N . THR A 1 183 ? 9.463 -14.625 -14.235 1.00 96.81 183 THR A N 1
ATOM 1420 C CA . THR A 1 183 ? 9.885 -14.925 -12.854 1.00 96.81 183 THR A CA 1
ATOM 1421 C C . THR A 1 183 ? 9.588 -16.376 -12.457 1.00 96.81 183 THR A C 1
ATOM 1423 O O . THR A 1 183 ? 10.372 -16.998 -11.740 1.00 96.81 183 THR A O 1
ATOM 1426 N N . MET A 1 184 ? 8.469 -16.948 -12.910 1.00 94.31 184 MET A N 1
ATOM 1427 C CA . MET A 1 184 ? 8.132 -18.352 -12.647 1.00 94.31 184 MET A CA 1
ATOM 1428 C C . MET A 1 184 ? 9.020 -19.334 -13.417 1.00 94.31 184 MET A C 1
ATOM 1430 O O . MET A 1 184 ? 9.186 -20.458 -12.952 1.00 94.31 184 MET A O 1
ATOM 1434 N N . ALA A 1 185 ? 9.584 -18.916 -14.552 1.00 95.56 185 ALA A N 1
ATOM 1435 C CA . ALA A 1 185 ? 10.489 -19.725 -15.363 1.00 95.56 185 ALA A CA 1
ATOM 1436 C C . ALA A 1 185 ? 11.928 -19.787 -14.817 1.00 95.56 185 ALA A C 1
ATOM 1438 O O . ALA A 1 185 ? 12.703 -20.631 -15.265 1.00 95.56 185 ALA A O 1
ATOM 1439 N N . LEU A 1 186 ? 12.293 -18.922 -13.862 1.00 94.94 186 LEU A N 1
ATOM 1440 C CA . LEU A 1 186 ? 13.605 -18.969 -13.216 1.00 94.94 186 LEU A CA 1
ATOM 1441 C C . LEU A 1 186 ? 13.756 -20.248 -12.384 1.00 94.94 186 LEU A C 1
ATOM 1443 O O . LEU A 1 186 ? 12.882 -20.589 -11.584 1.00 94.94 186 LEU A O 1
ATOM 1447 N N . ALA A 1 187 ? 14.890 -20.930 -12.551 1.00 89.75 187 ALA A N 1
ATOM 1448 C CA . ALA A 1 187 ? 15.241 -22.096 -11.741 1.00 89.75 187 ALA A CA 1
ATOM 1449 C C . ALA A 1 187 ? 15.678 -21.696 -10.322 1.00 89.75 187 ALA A C 1
ATOM 1451 O O . ALA A 1 187 ? 15.413 -22.418 -9.361 1.00 89.75 187 ALA A O 1
ATOM 1452 N N . ASP A 1 188 ? 16.336 -20.542 -10.198 1.00 88.75 188 ASP A N 1
ATOM 1453 C CA . ASP A 1 188 ? 16.733 -19.954 -8.923 1.00 88.75 188 ASP A CA 1
ATOM 1454 C C . ASP A 1 188 ? 15.590 -19.109 -8.333 1.00 88.75 188 ASP A C 1
ATOM 1456 O O . ASP A 1 188 ? 14.928 -18.336 -9.026 1.00 88.75 188 ASP A O 1
ATOM 1460 N N . SER A 1 189 ? 15.363 -19.258 -7.030 1.00 88.38 189 SER A N 1
ATOM 1461 C CA . SER A 1 189 ? 14.387 -18.487 -6.256 1.00 88.38 189 SER A CA 1
ATOM 1462 C C . SER A 1 189 ? 14.955 -17.204 -5.638 1.00 88.38 189 SER A C 1
ATOM 1464 O O . SER A 1 189 ? 14.226 -16.519 -4.919 1.00 88.38 189 SER A O 1
ATOM 1466 N N . SER A 1 190 ? 16.239 -16.907 -5.852 1.00 91.12 190 SER A N 1
ATOM 1467 C CA . SER A 1 190 ? 16.890 -15.697 -5.347 1.00 91.12 190 SER A CA 1
ATOM 1468 C C . SER A 1 190 ? 16.184 -14.421 -5.830 1.00 91.12 190 SER A C 1
ATOM 1470 O O . SER A 1 190 ? 15.686 -14.389 -6.959 1.00 91.12 190 SER A O 1
ATOM 1472 N N . PRO A 1 191 ? 16.139 -13.354 -5.008 1.00 93.44 191 PRO A N 1
ATOM 1473 C CA . PRO A 1 191 ? 15.548 -12.087 -5.422 1.00 93.44 191 PRO A CA 1
ATOM 1474 C C . PRO A 1 191 ? 16.232 -11.518 -6.668 1.00 93.44 191 PRO A C 1
ATOM 1476 O O . PRO A 1 191 ? 17.461 -11.507 -6.763 1.00 93.44 191 PRO A O 1
ATOM 1479 N N . VAL A 1 192 ? 15.436 -10.999 -7.603 1.00 94.69 192 VAL A N 1
ATOM 1480 C CA . VAL A 1 192 ? 15.925 -10.344 -8.821 1.00 94.69 192 VAL A CA 1
ATOM 1481 C C . VAL A 1 192 ? 15.689 -8.851 -8.683 1.00 94.69 192 VAL A C 1
ATOM 1483 O O . VAL A 1 192 ? 14.544 -8.409 -8.612 1.00 94.69 192 VAL A O 1
ATOM 1486 N N . GLN A 1 193 ? 16.766 -8.073 -8.656 1.00 93.44 193 GLN A N 1
ATOM 1487 C CA . GLN A 1 193 ? 16.701 -6.614 -8.594 1.00 93.44 193 GLN A CA 1
ATOM 1488 C C . GLN A 1 193 ? 16.746 -6.026 -10.003 1.00 93.44 193 GLN A C 1
ATOM 1490 O O . GLN A 1 193 ? 17.527 -6.487 -10.841 1.00 93.44 193 GLN A O 1
ATOM 1495 N N . ALA A 1 194 ? 15.936 -5.000 -10.262 1.00 92.75 194 ALA A N 1
ATOM 1496 C CA . ALA A 1 194 ? 15.935 -4.281 -11.532 1.00 92.75 194 ALA A CA 1
ATOM 1497 C C . ALA A 1 194 ? 17.343 -3.758 -11.841 1.00 92.75 194 ALA A C 1
ATOM 1499 O O . ALA A 1 194 ? 17.923 -4.071 -12.887 1.00 92.75 194 ALA A O 1
ATOM 1500 N N . ASP A 1 195 ? 17.954 -3.087 -10.864 1.00 87.19 195 ASP A N 1
ATOM 1501 C CA . ASP A 1 195 ? 19.307 -2.548 -10.941 1.00 87.19 195 ASP A CA 1
ATOM 1502 C C . ASP A 1 195 ? 20.198 -3.119 -9.837 1.00 87.19 195 ASP A C 1
ATOM 1504 O O . ASP A 1 195 ? 19.743 -3.447 -8.748 1.00 87.19 195 ASP A O 1
ATOM 1508 N N . SER A 1 196 ? 21.477 -3.319 -10.155 1.00 71.44 196 SER A N 1
ATOM 1509 C CA . SER A 1 196 ? 22.453 -3.834 -9.195 1.00 71.44 196 SER A CA 1
ATOM 1510 C C . SER A 1 196 ? 23.044 -2.643 -8.447 1.00 71.44 196 SER A C 1
ATOM 1512 O O . SER A 1 196 ? 23.685 -1.805 -9.076 1.00 71.44 196 SER A O 1
ATOM 1514 N N . TYR A 1 197 ? 22.830 -2.551 -7.132 1.00 58.25 197 TYR A N 1
ATOM 1515 C CA . TYR A 1 197 ? 23.338 -1.430 -6.324 1.00 58.25 197 TYR A CA 1
ATOM 1516 C C . TYR A 1 197 ? 24.828 -1.541 -5.982 1.00 58.25 197 TYR A C 1
ATOM 1518 O O . TYR A 1 197 ? 25.451 -0.556 -5.594 1.00 58.25 197 TYR A O 1
ATOM 1526 N N . GLU A 1 198 ? 25.418 -2.722 -6.131 1.00 61.66 198 GLU A N 1
ATOM 1527 C CA . GLU A 1 198 ? 26.790 -2.974 -5.713 1.00 61.66 198 GLU A CA 1
ATOM 1528 C C . GLU A 1 198 ? 27.770 -2.844 -6.886 1.00 61.66 198 GLU A C 1
ATOM 1530 O O . GLU A 1 198 ? 27.792 -3.630 -7.839 1.00 61.66 198 GLU A O 1
ATOM 1535 N N . GLN A 1 199 ? 28.619 -1.819 -6.802 1.00 58.03 199 GLN A N 1
ATOM 1536 C CA . GLN A 1 199 ? 29.778 -1.675 -7.674 1.00 58.03 199 GLN A CA 1
ATOM 1537 C C . GLN A 1 199 ? 30.693 -2.897 -7.510 1.00 58.03 199 GLN A C 1
ATOM 1539 O O . GLN A 1 199 ? 31.185 -3.169 -6.418 1.00 58.03 199 GLN A O 1
ATOM 1544 N N . GLY A 1 200 ? 30.942 -3.620 -8.603 1.00 69.62 200 GLY A N 1
ATOM 1545 C CA . GLY A 1 200 ? 31.814 -4.799 -8.604 1.00 69.62 200 GLY A CA 1
ATOM 1546 C C . GLY A 1 200 ? 31.107 -6.136 -8.374 1.00 69.62 200 GLY A C 1
ATOM 1547 O O . GLY A 1 200 ? 31.780 -7.167 -8.400 1.00 69.62 200 GLY A O 1
ATOM 1548 N N . SER A 1 201 ? 29.779 -6.162 -8.214 1.00 76.12 201 SER A N 1
ATOM 1549 C CA . SER A 1 201 ? 29.046 -7.430 -8.270 1.00 76.12 201 SER A CA 1
ATOM 1550 C C . SER A 1 201 ? 29.195 -8.087 -9.644 1.00 76.12 201 SER A C 1
ATOM 1552 O O . SER A 1 201 ? 29.274 -7.388 -10.663 1.00 76.12 201 SER A O 1
ATOM 1554 N N . PRO A 1 202 ? 29.200 -9.430 -9.705 1.00 79.69 202 PRO A N 1
ATOM 1555 C CA . PRO A 1 202 ? 29.150 -10.131 -10.977 1.00 79.69 202 PRO A CA 1
ATOM 1556 C C . PRO A 1 202 ? 27.906 -9.708 -11.775 1.00 79.69 202 PRO A C 1
ATOM 1558 O O . PRO A 1 202 ? 26.877 -9.356 -11.182 1.00 79.69 202 PRO A O 1
ATOM 1561 N N . PRO A 1 203 ? 27.974 -9.739 -13.119 1.00 82.62 203 PRO A N 1
ATOM 1562 C CA . PRO A 1 203 ? 26.801 -9.486 -13.940 1.00 82.62 203 PRO A CA 1
ATOM 1563 C C . PRO A 1 203 ? 25.684 -10.474 -13.572 1.00 82.62 203 PRO A C 1
ATOM 1565 O O . PRO A 1 203 ? 25.976 -11.615 -13.197 1.00 82.62 203 PRO A O 1
ATOM 1568 N N . PRO A 1 204 ? 24.409 -10.062 -13.674 1.00 85.62 204 PRO A N 1
ATOM 1569 C CA . PRO A 1 204 ? 23.305 -10.969 -13.411 1.00 85.62 204 PRO A CA 1
ATOM 1570 C C . PRO A 1 204 ? 23.365 -12.194 -14.333 1.00 85.62 204 PRO A C 1
ATOM 1572 O O . PRO A 1 204 ? 23.782 -12.070 -15.492 1.00 85.62 204 PRO A O 1
ATOM 1575 N N . PRO A 1 205 ? 22.893 -13.356 -13.857 1.00 88.88 205 PRO A N 1
ATOM 1576 C CA . PRO A 1 205 ? 22.652 -14.514 -14.704 1.00 88.88 205 PRO A CA 1
ATOM 1577 C C . PRO A 1 205 ? 21.809 -14.159 -15.938 1.00 88.88 205 PRO A C 1
ATOM 1579 O O . PRO A 1 205 ? 20.894 -13.334 -15.873 1.00 88.88 205 PRO A O 1
ATOM 1582 N N . ALA A 1 206 ? 22.124 -14.775 -17.081 1.00 90.06 206 ALA A N 1
ATOM 1583 C CA . ALA A 1 206 ? 21.489 -14.452 -18.360 1.00 90.06 206 ALA A CA 1
ATOM 1584 C C . ALA A 1 206 ? 19.968 -14.699 -18.359 1.00 90.06 206 ALA A C 1
ATOM 1586 O O . ALA A 1 206 ? 19.222 -13.975 -19.016 1.00 90.06 206 ALA A O 1
ATOM 1587 N N . ASP A 1 207 ? 19.506 -15.688 -17.595 1.00 90.19 207 ASP A N 1
ATOM 1588 C CA . ASP A 1 207 ? 18.090 -16.009 -17.404 1.00 90.19 207 ASP A CA 1
ATOM 1589 C C . ASP A 1 207 ? 17.339 -14.945 -16.584 1.00 90.19 207 ASP A C 1
ATOM 1591 O O . ASP A 1 207 ? 16.137 -14.768 -16.777 1.00 90.19 207 ASP A O 1
ATOM 1595 N N . GLN A 1 208 ? 18.032 -14.155 -15.754 1.00 94.25 208 GLN A N 1
ATOM 1596 C CA . GLN A 1 208 ? 17.432 -13.039 -15.014 1.00 94.25 208 GLN A CA 1
ATOM 1597 C C . GLN A 1 208 ? 17.285 -11.760 -15.843 1.00 94.25 208 GLN A C 1
ATOM 1599 O O . GLN A 1 208 ? 16.472 -10.906 -15.486 1.00 94.25 208 GLN A O 1
ATOM 1604 N N . LEU A 1 209 ? 18.033 -11.599 -16.943 1.00 94.00 209 LEU A N 1
ATOM 1605 C CA . LEU A 1 209 ? 18.042 -10.356 -17.730 1.00 94.00 209 LEU A CA 1
ATOM 1606 C C . LEU A 1 209 ? 16.636 -9.939 -18.167 1.00 94.00 209 LEU A C 1
ATOM 1608 O O . LEU A 1 209 ? 16.266 -8.776 -18.029 1.00 94.00 209 LEU A O 1
ATOM 1612 N N . ARG A 1 210 ? 15.817 -10.906 -18.593 1.00 96.25 210 ARG A N 1
ATOM 1613 C CA . ARG A 1 210 ? 14.445 -10.631 -19.019 1.00 96.25 210 ARG A CA 1
ATOM 1614 C C . ARG A 1 210 ? 13.562 -10.116 -17.881 1.00 96.25 210 ARG A C 1
ATOM 1616 O O . ARG A 1 210 ? 12.809 -9.170 -18.081 1.00 96.25 210 ARG A O 1
ATOM 1623 N N . VAL A 1 211 ? 13.677 -10.711 -16.693 1.00 97.44 211 VAL A N 1
ATOM 1624 C CA . VAL A 1 211 ? 12.937 -10.272 -15.498 1.00 97.44 211 VAL A CA 1
ATOM 1625 C C . VAL A 1 211 ? 13.355 -8.856 -15.107 1.00 97.44 211 VAL A C 1
ATOM 1627 O O . VAL A 1 211 ? 12.505 -8.038 -14.773 1.00 97.44 211 VAL A O 1
ATOM 1630 N N . ARG A 1 212 ? 14.649 -8.532 -15.205 1.00 96.06 212 ARG A N 1
ATOM 1631 C CA . ARG A 1 212 ? 15.158 -7.182 -14.924 1.00 96.06 212 ARG A CA 1
ATOM 1632 C C . ARG A 1 212 ? 14.603 -6.143 -15.892 1.00 96.06 212 ARG A C 1
ATOM 1634 O O . ARG A 1 212 ? 14.214 -5.064 -15.455 1.00 96.06 212 ARG A O 1
ATOM 1641 N N . ASP A 1 213 ? 14.532 -6.467 -17.178 1.00 96.44 213 ASP A N 1
ATOM 1642 C CA . ASP A 1 213 ? 13.961 -5.567 -18.182 1.00 96.44 213 ASP A CA 1
ATOM 1643 C C . ASP A 1 213 ? 12.465 -5.328 -17.947 1.00 96.44 213 ASP A C 1
ATOM 1645 O O . ASP A 1 213 ? 12.012 -4.184 -18.006 1.00 96.44 213 ASP A O 1
ATOM 1649 N N . ASP A 1 214 ? 11.712 -6.374 -17.600 1.00 98.38 214 ASP A N 1
ATOM 1650 C CA . ASP A 1 214 ? 10.295 -6.235 -17.262 1.00 98.38 214 ASP A CA 1
ATOM 1651 C C . ASP A 1 214 ? 10.093 -5.409 -15.972 1.00 98.38 214 ASP A C 1
ATOM 1653 O O . ASP A 1 214 ? 9.205 -4.558 -15.929 1.00 98.38 214 ASP A O 1
ATOM 1657 N N . LEU A 1 215 ? 10.933 -5.592 -14.941 1.00 98.06 215 LEU A N 1
ATOM 1658 C CA . LEU A 1 215 ? 10.899 -4.769 -13.722 1.00 98.06 215 LEU A CA 1
ATOM 1659 C C . LEU A 1 215 ? 11.138 -3.287 -14.042 1.00 98.06 215 LEU A C 1
ATOM 1661 O O . LEU A 1 215 ? 10.386 -2.428 -13.585 1.00 98.06 215 LEU A O 1
ATOM 1665 N N . ARG A 1 216 ? 12.145 -2.976 -14.869 1.00 96.50 216 ARG A N 1
ATOM 1666 C CA . ARG A 1 216 ? 12.430 -1.594 -15.289 1.00 96.50 216 ARG A CA 1
ATOM 1667 C C . ARG A 1 216 ? 11.281 -0.980 -16.074 1.00 96.50 216 ARG A C 1
ATOM 1669 O O . ARG A 1 216 ? 10.951 0.176 -15.834 1.00 96.50 216 ARG A O 1
ATOM 1676 N N . ALA A 1 217 ? 10.674 -1.743 -16.982 1.00 97.25 217 ALA A N 1
ATOM 1677 C CA . ALA A 1 217 ? 9.546 -1.284 -17.788 1.00 97.25 217 ALA A CA 1
ATOM 1678 C C . ALA A 1 217 ? 8.294 -0.970 -16.949 1.00 97.25 217 ALA A C 1
ATOM 1680 O O . ALA A 1 217 ? 7.444 -0.202 -17.391 1.00 97.25 217 ALA A O 1
ATOM 1681 N N . LEU A 1 218 ? 8.185 -1.561 -15.757 1.00 98.19 218 LEU A N 1
ATOM 1682 C CA . LEU A 1 218 ? 7.071 -1.390 -14.825 1.00 98.19 218 LEU A CA 1
ATOM 1683 C C . LEU A 1 218 ? 7.401 -0.456 -13.649 1.00 98.19 218 LEU A C 1
ATOM 1685 O O . LEU A 1 218 ? 6.615 -0.384 -12.707 1.00 98.19 218 LEU A O 1
ATOM 1689 N N . ASP A 1 219 ? 8.560 0.214 -13.684 1.00 96.94 219 ASP A N 1
ATOM 1690 C CA . ASP A 1 219 ? 9.080 1.050 -12.593 1.00 96.94 219 ASP A CA 1
ATOM 1691 C C . ASP A 1 219 ? 9.091 0.312 -11.230 1.00 96.94 219 ASP A C 1
ATOM 1693 O O . ASP A 1 219 ? 8.766 0.873 -10.185 1.00 96.94 219 ASP A O 1
ATOM 1697 N N . LEU A 1 220 ? 9.463 -0.974 -11.255 1.00 97.38 220 LEU A N 1
ATOM 1698 C CA . LEU A 1 220 ? 9.624 -1.845 -10.088 1.00 97.38 220 LEU A CA 1
ATOM 1699 C C . LEU A 1 220 ? 11.104 -2.023 -9.751 1.00 97.38 220 LEU A C 1
ATOM 1701 O O . LEU A 1 220 ? 11.954 -2.027 -10.646 1.00 97.38 220 LEU A O 1
ATOM 1705 N N . ASP A 1 221 ? 11.405 -2.242 -8.477 1.00 94.62 221 ASP A N 1
ATOM 1706 C CA . ASP A 1 221 ? 12.769 -2.411 -7.973 1.00 94.62 221 ASP A CA 1
ATOM 1707 C C . ASP A 1 221 ? 13.178 -3.876 -7.827 1.00 94.62 221 ASP A C 1
ATOM 1709 O O . ASP A 1 221 ? 14.336 -4.214 -8.076 1.00 94.62 221 ASP A O 1
ATOM 1713 N N . MET A 1 222 ? 12.259 -4.770 -7.452 1.00 95.44 222 MET A N 1
ATOM 1714 C CA . MET A 1 222 ? 12.624 -6.158 -7.155 1.00 95.44 222 MET A CA 1
ATOM 1715 C C . MET A 1 222 ? 11.470 -7.143 -7.345 1.00 95.44 222 MET A C 1
ATOM 1717 O O . MET A 1 222 ? 10.336 -6.860 -6.968 1.00 95.44 222 MET A O 1
ATOM 1721 N N . ALA A 1 223 ? 11.782 -8.339 -7.843 1.00 96.81 223 ALA A N 1
ATOM 1722 C CA . ALA A 1 223 ? 10.931 -9.523 -7.758 1.00 96.81 223 ALA A CA 1
ATOM 1723 C C . ALA A 1 223 ? 11.495 -10.502 -6.716 1.00 96.81 223 ALA A C 1
ATOM 1725 O O . ALA A 1 223 ? 12.692 -10.793 -6.722 1.00 96.81 223 ALA A O 1
ATOM 1726 N N . THR A 1 224 ? 10.649 -11.038 -5.836 1.00 95.06 224 THR A N 1
ATOM 1727 C CA . THR A 1 224 ? 11.068 -11.989 -4.796 1.00 95.06 224 THR A CA 1
ATOM 1728 C C . THR A 1 224 ? 9.984 -13.011 -4.449 1.00 95.06 224 THR A C 1
ATOM 1730 O O . THR A 1 224 ? 8.799 -12.836 -4.742 1.00 95.06 224 THR A O 1
ATOM 1733 N N . ARG A 1 225 ? 10.406 -14.092 -3.792 1.00 91.81 225 ARG A N 1
ATOM 1734 C CA . ARG A 1 225 ? 9.557 -15.100 -3.148 1.00 91.81 225 ARG A CA 1
ATOM 1735 C C . ARG A 1 225 ? 9.744 -14.956 -1.637 1.00 91.81 225 ARG A C 1
ATOM 1737 O O . ARG A 1 225 ? 10.655 -15.549 -1.062 1.00 91.81 225 ARG A O 1
ATOM 1744 N N . ASP A 1 226 ? 8.930 -14.109 -1.009 1.00 82.44 226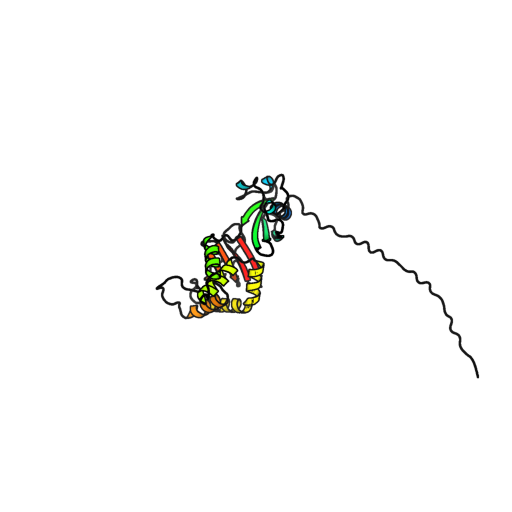 ASP A N 1
ATOM 1745 C CA . ASP A 1 226 ? 9.063 -13.785 0.417 1.00 82.44 226 ASP A CA 1
ATOM 1746 C C . ASP A 1 226 ? 8.630 -14.961 1.311 1.00 82.44 226 ASP A C 1
ATOM 1748 O O . ASP A 1 226 ? 7.629 -15.636 1.058 1.00 82.44 226 ASP A O 1
ATOM 1752 N N . ARG A 1 227 ? 9.371 -15.195 2.399 1.00 82.81 227 ARG A N 1
ATOM 1753 C CA . ARG A 1 227 ? 9.065 -16.241 3.388 1.00 82.81 227 ARG A CA 1
ATOM 1754 C C . ARG A 1 227 ? 7.771 -15.967 4.159 1.00 82.81 227 ARG A C 1
ATOM 1756 O O . ARG A 1 227 ? 7.110 -16.914 4.575 1.00 82.81 227 ARG A O 1
ATOM 1763 N N . ASN A 1 228 ? 7.405 -14.701 4.331 1.00 83.44 228 ASN A N 1
ATOM 1764 C CA . ASN A 1 228 ? 6.176 -14.263 4.989 1.00 83.44 228 ASN A CA 1
ATOM 1765 C C . ASN A 1 228 ? 4.945 -14.369 4.071 1.00 83.44 228 ASN A C 1
ATOM 1767 O O . ASN A 1 228 ? 3.818 -14.231 4.544 1.00 83.44 228 ASN A O 1
ATOM 1771 N N . ALA A 1 229 ? 5.147 -14.667 2.783 1.00 87.81 229 ALA A N 1
ATOM 1772 C CA . ALA A 1 229 ? 4.094 -14.932 1.807 1.00 87.81 229 ALA A CA 1
ATOM 1773 C C . ALA A 1 229 ? 4.382 -16.230 1.017 1.00 87.81 229 ALA A C 1
ATOM 1775 O O . ALA A 1 229 ? 4.642 -16.185 -0.191 1.00 87.81 229 ALA A O 1
ATOM 1776 N N . PRO A 1 230 ? 4.362 -17.411 1.673 1.00 90.06 230 PRO A N 1
ATOM 1777 C CA . PRO A 1 230 ? 4.747 -18.664 1.033 1.00 90.06 230 PRO A CA 1
ATOM 1778 C C . PRO A 1 230 ? 3.929 -18.960 -0.228 1.00 90.06 230 PRO A C 1
ATOM 1780 O O . PRO A 1 230 ? 2.697 -18.925 -0.217 1.00 90.06 230 PRO A O 1
ATOM 1783 N N . GLY A 1 231 ? 4.635 -19.291 -1.310 1.00 91.75 231 GLY A N 1
ATOM 1784 C CA . GLY A 1 231 ? 4.038 -19.625 -2.607 1.00 91.75 231 GLY A CA 1
ATOM 1785 C C . GLY A 1 231 ? 3.611 -18.418 -3.446 1.00 91.75 231 GLY A C 1
ATOM 1786 O O . GLY A 1 231 ? 3.152 -18.606 -4.571 1.00 91.75 231 GLY A O 1
ATOM 1787 N N . CYS A 1 232 ? 3.770 -17.197 -2.937 1.00 95.75 232 CYS A N 1
ATOM 1788 C CA . CYS A 1 232 ? 3.432 -15.966 -3.642 1.00 95.75 232 CYS A CA 1
ATOM 1789 C C . CYS A 1 232 ? 4.672 -15.368 -4.333 1.00 95.75 232 CYS A C 1
ATOM 1791 O O . CYS A 1 232 ? 5.811 -15.664 -3.963 1.00 95.75 232 CYS A O 1
ATOM 1793 N N . LEU A 1 233 ? 4.449 -14.515 -5.336 1.00 97.06 233 LEU A N 1
ATOM 1794 C CA . LEU A 1 233 ? 5.488 -13.651 -5.907 1.00 97.06 233 LEU A CA 1
ATOM 1795 C C . LEU A 1 233 ? 5.229 -12.216 -5.461 1.00 97.06 233 LEU A C 1
ATOM 1797 O O . LEU A 1 233 ? 4.101 -11.737 -5.586 1.00 97.06 233 LEU A O 1
ATOM 1801 N N . LEU A 1 234 ? 6.257 -11.546 -4.951 1.00 97.38 234 LEU A N 1
ATOM 1802 C CA . LEU A 1 234 ? 6.200 -10.143 -4.560 1.00 97.38 234 LEU A CA 1
ATOM 1803 C C . LEU A 1 234 ? 7.019 -9.316 -5.542 1.00 97.38 234 LEU A C 1
ATOM 1805 O O . LEU A 1 234 ? 8.159 -9.652 -5.862 1.00 97.38 234 LEU A O 1
ATOM 1809 N N . PHE A 1 235 ? 6.419 -8.227 -5.999 1.00 98.06 235 PHE A N 1
ATOM 1810 C CA . PHE A 1 235 ? 6.999 -7.263 -6.915 1.00 98.06 235 PHE A CA 1
ATOM 1811 C C . PHE A 1 235 ? 7.038 -5.907 -6.221 1.00 98.06 235 PHE A C 1
ATOM 1813 O O . PHE A 1 235 ? 6.019 -5.223 -6.109 1.00 98.06 235 PHE A O 1
ATOM 1820 N N . HIS A 1 236 ? 8.211 -5.546 -5.718 1.00 96.50 236 HIS A N 1
ATOM 1821 C CA . HIS A 1 236 ? 8.430 -4.332 -4.948 1.00 96.50 236 HIS A CA 1
ATOM 1822 C C . HIS A 1 236 ? 8.546 -3.140 -5.893 1.00 96.50 236 HIS A C 1
ATOM 1824 O O . HIS A 1 236 ? 9.330 -3.173 -6.840 1.00 96.50 236 HIS A O 1
ATOM 1830 N N . ILE A 1 237 ? 7.781 -2.089 -5.615 1.00 96.38 237 ILE A N 1
ATOM 1831 C CA . ILE A 1 237 ? 7.914 -0.790 -6.285 1.00 96.38 237 ILE A CA 1
ATOM 1832 C C . ILE A 1 237 ? 9.088 -0.026 -5.684 1.00 96.38 237 ILE A C 1
ATOM 1834 O O . ILE A 1 237 ? 9.871 0.573 -6.404 1.00 96.38 237 ILE A O 1
ATOM 1838 N N . GLY A 1 238 ? 9.188 -0.062 -4.358 1.00 88.75 238 GLY A N 1
ATOM 1839 C CA . GLY A 1 238 ? 10.194 0.647 -3.593 1.00 88.75 238 GLY A CA 1
ATOM 1840 C C . GLY A 1 238 ? 9.845 0.624 -2.110 1.00 88.75 238 GLY A C 1
ATOM 1841 O O . GLY A 1 238 ? 8.889 -0.031 -1.674 1.00 88.75 238 GLY A O 1
ATOM 1842 N N . GLY A 1 239 ? 10.643 1.336 -1.332 1.00 86.38 239 GLY A N 1
ATOM 1843 C CA . GLY A 1 239 ? 10.545 1.347 0.116 1.00 86.38 239 GLY A CA 1
ATOM 1844 C C . GLY A 1 239 ? 11.867 1.736 0.757 1.00 86.38 239 GLY A C 1
ATOM 1845 O O . GLY A 1 239 ? 12.861 1.968 0.068 1.00 86.38 239 GLY A O 1
ATOM 1846 N N . MET A 1 240 ? 11.889 1.795 2.081 1.00 82.44 240 MET A N 1
ATOM 1847 C CA . MET A 1 240 ? 13.131 1.919 2.831 1.00 82.44 240 MET A CA 1
ATOM 1848 C C . MET A 1 240 ? 13.025 1.115 4.126 1.00 82.44 240 MET A C 1
ATOM 1850 O O . MET A 1 240 ? 12.024 1.204 4.830 1.00 82.44 240 MET A O 1
ATOM 1854 N N . MET A 1 241 ? 14.080 0.358 4.442 1.00 79.81 241 MET A N 1
ATOM 1855 C CA . MET A 1 241 ? 14.119 -0.572 5.579 1.00 79.81 241 MET A CA 1
ATOM 1856 C C . MET A 1 241 ? 13.050 -1.677 5.453 1.00 79.81 241 MET A C 1
ATOM 1858 O O . MET A 1 241 ? 13.071 -2.442 4.493 1.00 79.81 241 MET A O 1
ATOM 1862 N N . ASP A 1 242 ? 12.142 -1.767 6.418 1.00 83.62 242 ASP A N 1
ATOM 1863 C CA . ASP A 1 242 ? 10.994 -2.676 6.527 1.00 83.62 242 ASP A CA 1
ATOM 1864 C C . ASP A 1 242 ? 9.709 -2.130 5.876 1.00 83.62 242 ASP A C 1
ATOM 1866 O O . ASP A 1 242 ? 8.750 -2.872 5.641 1.00 83.62 242 ASP A O 1
ATOM 1870 N N . ASN A 1 243 ? 9.704 -0.848 5.505 1.00 91.44 243 ASN A N 1
ATOM 1871 C CA . ASN A 1 243 ? 8.572 -0.192 4.870 1.00 91.44 243 ASN A CA 1
ATOM 1872 C C . ASN A 1 243 ? 8.658 -0.366 3.358 1.00 91.44 243 ASN A C 1
ATOM 1874 O O . ASN A 1 243 ? 9.555 0.176 2.710 1.00 91.44 243 ASN A O 1
ATOM 1878 N N . SER A 1 244 ? 7.718 -1.104 2.780 1.00 93.81 244 SER A N 1
ATOM 1879 C CA . SER A 1 244 ? 7.688 -1.368 1.346 1.00 93.81 244 SER A CA 1
ATOM 1880 C C . SER A 1 244 ? 6.273 -1.340 0.795 1.00 93.81 244 SER A C 1
ATOM 1882 O O . SER A 1 244 ? 5.292 -1.545 1.509 1.00 93.81 244 SER A O 1
ATOM 1884 N N . VAL A 1 245 ? 6.171 -1.092 -0.503 1.00 97.38 245 VAL A N 1
ATOM 1885 C CA . VAL A 1 245 ? 4.919 -1.149 -1.253 1.00 97.38 245 VAL A CA 1
ATOM 1886 C C . VAL A 1 245 ? 5.155 -1.889 -2.555 1.00 97.38 245 VAL A C 1
ATOM 1888 O O . VAL A 1 245 ? 6.225 -1.802 -3.167 1.00 97.38 245 VAL A O 1
ATOM 1891 N N . GLY A 1 246 ? 4.157 -2.650 -2.979 1.00 97.81 246 GLY A N 1
ATOM 1892 C CA . GLY A 1 246 ? 4.292 -3.443 -4.182 1.00 97.81 246 GLY A CA 1
ATOM 1893 C C . GLY A 1 246 ? 3.052 -4.233 -4.535 1.00 97.81 246 GLY A C 1
ATOM 1894 O O . GLY A 1 246 ? 1.974 -4.070 -3.964 1.00 97.81 246 GLY A O 1
ATOM 1895 N N . TYR A 1 247 ? 3.232 -5.124 -5.495 1.00 98.62 247 TYR A N 1
ATOM 1896 C CA . TYR A 1 247 ? 2.195 -6.015 -5.979 1.00 98.62 247 TYR A CA 1
ATOM 1897 C C . TYR A 1 247 ? 2.519 -7.448 -5.586 1.00 98.62 247 TYR A C 1
ATOM 1899 O O . TYR A 1 247 ? 3.660 -7.890 -5.685 1.00 98.62 247 TYR A O 1
ATOM 1907 N N . LEU A 1 248 ? 1.503 -8.187 -5.165 1.00 98.12 248 LEU A N 1
ATOM 1908 C CA . LEU A 1 248 ? 1.607 -9.600 -4.843 1.00 98.12 248 LEU A CA 1
ATOM 1909 C C . LEU A 1 248 ? 0.794 -10.395 -5.860 1.00 98.12 248 LEU A C 1
ATOM 1911 O O . LEU A 1 248 ? -0.402 -10.155 -6.040 1.00 98.12 248 LEU A O 1
ATOM 1915 N N . TYR A 1 249 ? 1.442 -11.358 -6.509 1.00 98.44 249 TYR A N 1
ATOM 1916 C CA . TYR A 1 249 ? 0.774 -12.357 -7.330 1.00 98.44 249 TYR A CA 1
ATOM 1917 C C . TYR A 1 249 ? 0.599 -13.655 -6.541 1.00 98.44 249 TYR A C 1
ATOM 1919 O O . TYR A 1 249 ? 1.551 -14.206 -5.980 1.00 98.44 249 TYR A O 1
ATOM 1927 N N . ALA A 1 250 ? -0.639 -14.137 -6.512 1.00 97.25 250 ALA A N 1
ATOM 1928 C CA . ALA A 1 250 ? -1.077 -15.299 -5.761 1.00 97.25 250 ALA A CA 1
ATOM 1929 C C . ALA A 1 250 ? -1.547 -16.412 -6.711 1.00 97.25 250 ALA A C 1
ATOM 1931 O O . ALA A 1 250 ? -2.736 -16.472 -7.045 1.00 97.25 250 ALA A O 1
ATOM 1932 N N . PRO A 1 251 ? -0.641 -17.297 -7.164 1.00 93.88 251 PRO A N 1
ATOM 1933 C CA . PRO A 1 251 ? -1.037 -18.508 -7.873 1.00 93.88 251 PRO A CA 1
ATOM 1934 C C . PRO A 1 251 ? -1.723 -19.504 -6.924 1.00 93.88 251 PRO A C 1
ATOM 1936 O O . PRO A 1 251 ? -1.749 -19.328 -5.703 1.00 93.88 251 PRO A O 1
ATOM 1939 N N . SER A 1 252 ? -2.245 -20.600 -7.477 1.00 90.50 252 SER A N 1
ATOM 1940 C CA . SER A 1 252 ? -2.741 -21.725 -6.678 1.00 90.50 252 SER A CA 1
ATOM 1941 C C . SER A 1 252 ? -1.679 -22.191 -5.674 1.00 90.50 252 SER A C 1
ATOM 1943 O O . SER A 1 252 ? -0.549 -22.480 -6.056 1.00 90.50 252 SER A O 1
ATOM 1945 N N . GLY A 1 253 ? -2.048 -22.268 -4.393 1.00 88.19 253 GLY A N 1
ATOM 1946 C CA . GLY A 1 253 ? -1.142 -22.653 -3.304 1.00 88.19 253 GLY A CA 1
ATOM 1947 C C . GLY A 1 253 ? -0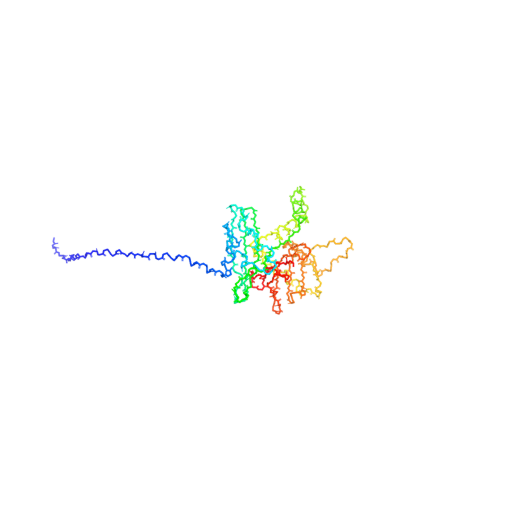.412 -21.492 -2.616 1.00 88.19 253 GLY A C 1
ATOM 1948 O O . GLY A 1 253 ? 0.187 -21.721 -1.568 1.00 88.19 253 GLY A O 1
ATOM 1949 N N . CYS A 1 254 ? -0.494 -20.258 -3.131 1.00 94.31 254 CYS A N 1
ATOM 1950 C CA . CYS A 1 254 ? -0.046 -19.074 -2.390 1.00 94.31 254 CYS A CA 1
ATOM 1951 C C . CYS A 1 254 ? -0.938 -18.842 -1.166 1.00 94.31 254 CYS A C 1
ATOM 1953 O O . CYS A 1 254 ? -2.170 -18.821 -1.265 1.00 94.31 254 CYS A O 1
ATOM 1955 N N . ARG A 1 255 ? -0.306 -18.613 -0.012 1.00 93.31 255 ARG A N 1
ATOM 1956 C CA . ARG A 1 255 ? -0.984 -18.118 1.185 1.00 93.31 255 ARG A CA 1
ATOM 1957 C C . ARG A 1 255 ? -0.834 -16.604 1.240 1.00 93.31 255 ARG A C 1
ATOM 1959 O O . ARG A 1 255 ? 0.175 -16.098 1.724 1.00 93.31 255 ARG A O 1
ATOM 1966 N N . VAL A 1 256 ? -1.852 -15.899 0.748 1.00 95.12 256 VAL A N 1
ATOM 1967 C CA . VAL A 1 256 ? -1.904 -14.432 0.806 1.00 95.12 256 VAL A CA 1
ATOM 1968 C C . VAL A 1 256 ? -1.759 -13.983 2.269 1.00 95.12 256 VAL A C 1
ATOM 1970 O O . VAL A 1 256 ? -2.491 -14.497 3.123 1.00 95.12 256 VAL A O 1
ATOM 1973 N N . PRO A 1 257 ? -0.823 -13.067 2.584 1.00 94.19 257 PRO A N 1
ATOM 1974 C CA . PRO A 1 257 ? -0.643 -12.569 3.939 1.00 94.19 257 PRO A CA 1
ATOM 1975 C C . PRO A 1 257 ? -1.914 -11.912 4.475 1.00 94.19 257 PRO A C 1
ATOM 1977 O O . PRO A 1 257 ? -2.617 -11.201 3.756 1.00 94.19 257 PRO A O 1
ATOM 1980 N N . ALA A 1 258 ? -2.201 -12.140 5.754 1.00 93.00 258 ALA A N 1
ATOM 1981 C CA . ALA A 1 258 ? -3.287 -11.445 6.426 1.00 93.00 258 ALA A CA 1
ATOM 1982 C C . ALA A 1 258 ? -2.896 -9.986 6.690 1.00 93.00 258 ALA A C 1
ATOM 1984 O O . ALA A 1 258 ? -1.758 -9.697 7.065 1.00 93.00 258 ALA A O 1
ATOM 1985 N N . MET A 1 259 ? -3.865 -9.080 6.555 1.00 94.94 259 MET A N 1
ATOM 1986 C CA . MET A 1 259 ? -3.698 -7.711 7.028 1.00 94.94 259 MET A CA 1
ATOM 1987 C C . MET A 1 259 ? -3.607 -7.682 8.551 1.00 94.94 259 MET A C 1
ATOM 1989 O O . MET A 1 259 ? -4.472 -8.221 9.242 1.00 94.94 259 MET A O 1
ATOM 1993 N N . THR A 1 260 ? -2.584 -7.009 9.057 1.00 94.81 260 THR A N 1
ATOM 1994 C CA . THR A 1 260 ? -2.273 -6.875 10.484 1.00 94.81 260 THR A CA 1
ATOM 1995 C C . THR A 1 260 ? -1.711 -5.476 10.745 1.00 94.81 260 THR A C 1
ATOM 1997 O O . THR A 1 260 ? -1.235 -4.838 9.808 1.00 94.81 260 THR A O 1
ATOM 2000 N N . PRO A 1 261 ? -1.682 -4.983 11.996 1.00 93.88 261 PRO A N 1
ATOM 2001 C CA . PRO A 1 261 ? -0.918 -3.779 12.331 1.00 93.88 261 PRO A CA 1
ATOM 2002 C C . PRO A 1 261 ? 0.586 -3.877 11.994 1.00 93.88 261 PRO A C 1
ATOM 2004 O O . PRO A 1 261 ? 1.281 -2.870 11.980 1.00 93.88 261 PRO A O 1
ATOM 2007 N N . GLY A 1 262 ? 1.100 -5.071 11.710 1.00 88.06 262 GLY A N 1
ATOM 2008 C CA . GLY A 1 262 ? 2.418 -5.339 11.137 1.00 88.06 262 GLY A CA 1
ATOM 2009 C C . GLY A 1 262 ? 2.600 -6.857 11.002 1.00 88.06 262 GLY A C 1
ATOM 2010 O O . GLY A 1 262 ? 2.056 -7.584 11.841 1.00 88.06 262 GLY A O 1
ATOM 2011 N N . PRO A 1 263 ? 3.317 -7.378 9.984 1.00 90.19 263 PRO A N 1
ATOM 2012 C CA . PRO A 1 263 ? 4.155 -6.673 9.000 1.00 90.19 263 PRO A CA 1
ATOM 2013 C C . PRO A 1 263 ? 3.422 -6.209 7.727 1.00 90.19 263 PRO A C 1
ATOM 2015 O O . PRO A 1 263 ? 3.886 -5.297 7.058 1.00 90.19 263 PRO A O 1
ATOM 2018 N N . PHE A 1 264 ? 2.275 -6.800 7.372 1.00 95.25 264 PHE A N 1
ATOM 2019 C CA . PHE A 1 264 ? 1.490 -6.395 6.195 1.00 95.25 264 PHE A CA 1
ATOM 2020 C C . PHE A 1 264 ? 0.322 -5.501 6.617 1.00 95.25 264 PHE A C 1
ATOM 2022 O O . PHE A 1 264 ? -0.756 -5.989 6.964 1.00 95.25 264 PHE A O 1
ATOM 2029 N N . ILE A 1 265 ? 0.539 -4.186 6.571 1.00 96.75 265 ILE A N 1
ATOM 2030 C CA . ILE A 1 265 ? -0.443 -3.173 6.992 1.00 96.75 265 ILE A CA 1
ATOM 2031 C C . ILE A 1 265 ? -1.552 -2.935 5.974 1.00 96.75 265 ILE A C 1
ATOM 2033 O O . ILE A 1 265 ? -2.580 -2.361 6.320 1.00 96.75 265 ILE A O 1
ATOM 2037 N N . TYR A 1 266 ? -1.354 -3.375 4.731 1.00 97.75 266 TYR A N 1
ATOM 2038 C CA . TYR A 1 266 ? -2.347 -3.342 3.666 1.00 97.75 266 TYR A CA 1
ATOM 2039 C C . TYR A 1 266 ? -2.148 -4.522 2.729 1.00 97.75 266 TYR A C 1
ATOM 2041 O O . TYR A 1 266 ? -1.024 -4.773 2.303 1.00 97.75 266 TYR A O 1
ATOM 2049 N N . VAL A 1 267 ? -3.231 -5.239 2.427 1.00 97.38 267 VAL A N 1
ATOM 2050 C CA . VAL A 1 267 ? -3.295 -6.293 1.409 1.00 97.38 267 VAL A CA 1
ATOM 2051 C C . VAL A 1 267 ? -4.712 -6.302 0.849 1.00 97.38 267 VAL A C 1
ATOM 2053 O O . VAL A 1 267 ? -5.656 -6.662 1.549 1.00 97.38 267 VAL A O 1
ATOM 2056 N N . GLU A 1 268 ? -4.883 -5.926 -0.413 1.00 96.94 268 GLU A N 1
ATOM 2057 C CA . GLU A 1 268 ? -6.203 -5.925 -1.044 1.00 96.94 268 GLU A CA 1
ATOM 2058 C C . GLU A 1 268 ? -6.134 -6.421 -2.480 1.00 96.94 268 GLU A C 1
ATOM 2060 O O . GLU A 1 268 ? -5.226 -6.075 -3.236 1.00 96.94 268 GLU A O 1
ATOM 2065 N N . GLN A 1 269 ? -7.122 -7.223 -2.870 1.00 97.25 269 GLN A N 1
ATOM 2066 C CA . GLN A 1 269 ? -7.210 -7.733 -4.226 1.00 97.25 269 GLN A CA 1
ATOM 2067 C C . GLN A 1 269 ? -7.519 -6.602 -5.221 1.00 97.25 269 GLN A C 1
ATOM 2069 O O . GLN A 1 269 ? -8.511 -5.880 -5.097 1.00 97.25 269 GLN A O 1
ATOM 2074 N N . ILE A 1 270 ? -6.687 -6.484 -6.256 1.00 97.69 270 ILE A N 1
ATOM 2075 C CA . ILE A 1 270 ? -6.835 -5.487 -7.328 1.00 97.69 270 ILE A CA 1
ATOM 2076 C C . ILE A 1 270 ? -7.229 -6.111 -8.673 1.00 97.69 270 ILE A C 1
ATOM 2078 O O . ILE A 1 270 ? -7.777 -5.418 -9.529 1.00 97.69 270 ILE A O 1
ATOM 2082 N N . ALA A 1 271 ? -6.993 -7.415 -8.851 1.00 97.69 271 ALA A N 1
ATOM 2083 C CA . ALA A 1 271 ? -7.480 -8.231 -9.965 1.00 97.69 271 ALA A CA 1
ATOM 2084 C C . ALA A 1 271 ? -7.449 -9.730 -9.582 1.00 97.69 271 ALA A C 1
ATOM 2086 O O . ALA A 1 271 ? -6.886 -10.090 -8.545 1.00 97.69 271 ALA A O 1
ATOM 2087 N N . PRO A 1 272 ? -8.030 -10.649 -10.381 1.00 96.38 272 PRO A N 1
ATOM 2088 C CA . PRO A 1 272 ? -7.910 -12.086 -10.125 1.00 96.38 272 PRO A CA 1
ATOM 2089 C C . PRO A 1 272 ? -6.443 -12.518 -9.967 1.00 96.38 272 PRO A C 1
ATOM 2091 O O . PRO A 1 272 ? -5.643 -12.314 -10.878 1.00 96.38 272 PRO A O 1
ATOM 2094 N N . GLY A 1 273 ? -6.100 -13.074 -8.799 1.00 96.75 273 GLY A N 1
ATOM 2095 C CA . GLY A 1 273 ? -4.736 -13.490 -8.450 1.00 96.75 273 GLY A CA 1
ATOM 2096 C C . GLY A 1 273 ? -3.754 -12.360 -8.114 1.00 96.75 273 GLY A C 1
ATOM 2097 O O . GLY A 1 273 ? -2.596 -12.656 -7.859 1.00 96.75 273 GLY A O 1
ATOM 2098 N N . TRP A 1 274 ? -4.178 -11.094 -8.095 1.00 98.38 274 TRP A N 1
ATOM 2099 C CA . TRP A 1 274 ? -3.303 -9.940 -7.868 1.00 98.38 274 TRP A CA 1
ATOM 2100 C C . TRP A 1 274 ? -3.769 -9.085 -6.699 1.00 98.38 274 TRP A C 1
ATOM 2102 O O . TRP A 1 274 ? -4.945 -8.720 -6.613 1.00 98.38 274 TRP A O 1
ATOM 2112 N N . TYR A 1 275 ? -2.819 -8.706 -5.853 1.00 98.50 275 TYR A N 1
ATOM 2113 C CA . TYR A 1 275 ? -3.029 -7.901 -4.661 1.00 98.50 275 TYR A CA 1
ATOM 2114 C C . TYR A 1 275 ? -2.076 -6.706 -4.660 1.00 98.50 275 TYR A C 1
ATOM 2116 O O . TYR A 1 275 ? -0.944 -6.806 -5.128 1.00 98.50 275 TYR A O 1
ATOM 2124 N N . LEU A 1 276 ? -2.535 -5.580 -4.128 1.00 98.44 276 LEU A N 1
ATOM 2125 C CA . LEU A 1 276 ? -1.682 -4.470 -3.714 1.00 98.44 276 LEU A CA 1
ATOM 2126 C C . LEU A 1 276 ? -1.318 -4.693 -2.247 1.00 98.44 276 LEU A C 1
ATOM 2128 O O . LEU A 1 276 ? -2.199 -5.070 -1.471 1.00 98.44 276 LEU A O 1
ATOM 2132 N N . TYR A 1 277 ? -0.059 -4.469 -1.870 1.00 97.75 277 TYR A N 1
ATOM 2133 C CA . TYR A 1 277 ? 0.359 -4.557 -0.476 1.00 97.75 277 TYR A CA 1
ATOM 2134 C C . TYR A 1 277 ? 1.199 -3.363 -0.022 1.00 97.75 277 TYR A C 1
ATOM 2136 O O . TYR A 1 277 ? 1.883 -2.729 -0.828 1.00 97.75 277 TYR A O 1
ATOM 2144 N N . LYS A 1 278 ? 1.170 -3.102 1.290 1.00 97.44 278 LYS A N 1
ATOM 2145 C CA . LYS A 1 278 ? 2.105 -2.216 1.996 1.00 97.44 278 LYS A CA 1
ATOM 2146 C C . LYS A 1 278 ? 2.572 -2.871 3.294 1.00 97.44 278 LYS A C 1
ATOM 2148 O O . LYS A 1 278 ? 1.785 -3.564 3.948 1.00 97.44 278 LYS A O 1
ATOM 2153 N N . THR A 1 279 ? 3.827 -2.640 3.658 1.00 95.06 279 THR A N 1
ATOM 2154 C CA . THR A 1 279 ? 4.447 -3.145 4.889 1.00 95.06 279 THR A CA 1
ATOM 2155 C C . THR A 1 279 ? 4.940 -2.020 5.787 1.00 95.06 279 THR A C 1
ATOM 2157 O O . THR A 1 279 ? 5.112 -0.890 5.326 1.00 95.06 279 THR A O 1
ATOM 2160 N N . THR A 1 280 ? 5.148 -2.357 7.059 1.00 89.94 280 THR A N 1
ATOM 2161 C CA . THR A 1 280 ? 5.844 -1.551 8.067 1.00 89.94 280 THR A CA 1
ATOM 2162 C C . THR A 1 280 ? 6.714 -2.441 8.934 1.00 89.94 280 THR A C 1
ATOM 2164 O O . THR A 1 280 ? 6.467 -3.673 8.942 1.00 89.94 280 THR A O 1
#

Secondary structure (DSSP, 8-state):
-------PPPP---------------PPPPPPTTSHHHHHHHHT-SS--TTGGGTB-GGGGGGTTSPPHHHHS-TT-EEEEEEEEE-SSEEEEEEEEE-SS-EEEEEEEEEE-SS-EEEEEEEE----HHHHHHHHHHHHSSS--HHHHHHHHHHHHHTS-HHHHHHHHHHTHHHHHHHHHHHHH-S--S-EESS--STTPPPPPTTTHHHHHHHHHTT--EEE--TTSTT-EEEEEEEETTEEEEEEE--TT--PPPP-SSSEEEEEEEETTEEEEEE-

Radius of gyration: 28.04 Å; chains: 1; bounding box: 109×46×82 Å